Protein 1FX2 (pdb70)

Secondary structure (DSSP, 8-state):
-GGGS---TTS-EEEEEEEETTHHHHHHH-TTTHHHHHHHHHHHHHHHHHHTT-EEEEEETTEEEEEES-HHHHHHHHHHHHHHHHHS--S-SHHHHHHHHHHHHHHHH-SS---SSTTS-HHHHHHH--S--EEEEEEEE--EEEE-TTSSSEEEESHHHHHHHHHHHTPPTT-EEEEHHHHHTS-HHHHHT--EEEEEEE--TT-SS-EEEEEEP-STT----S---S-----

Foldseek 3Di:
DLVFPDDDLVQKKKKKKKDFPPPVVCCVVCVPQVVVQLVVLVVLLVVLCVVLSWAFQDADRSMTIIIGSALLSVVVSVLVSLVVQLPDDSVDCVQVVVVLVVLVVVCVVDVVGDRQANPDDCVVNSLFDDDTFMFMFIEIGRWDKDADPPPRHIDTDDDGVVVRQQRSFQGDGSWYKYFVRSQPSHDPVSNVPWDKDWPQWADTPPDDDTTTIIITQRRPPRDDDGTRNPGDTDD

CATH classification: 3.30.70.1230

Sequence (235 aa):
NNNRAPKEPTDPVTLIFTDIEESSTALWAAHPDLMPDAVAAHHRMVRSLIGRYKCYEVKTVGDSFMIASKSPFAAVQLAQEELQLCCFLHHDWGTNALDDSYREFEEQRAEGECEYTPPTAHMDPEVYSSRLWNGLRVRVGIHTGLCDIRHDEVTKGYDYYGRTPNMAARTESVANGGQVLMMTHAAYMSLSAEDRKQIDVTALGDVALRGVSDPVKMYQLNTVPSRNFAALRLDREYFD

InterPro domains:
  IPR001054 Adenylyl cyclase class-3/4/guanylyl cyclase [PF00211] (894-1105)
  IPR001054 Adenylyl cyclase class-3/4/guanylyl cyclase [PS50125] (901-1056)
  IPR001054 Adenylyl cyclase class-3/4/guanylyl cyclase [SM00044] (873-1088)
  IPR028082 Periplasmic binding protein-like I [SSF53822] (131-415)
  IPR029787 Nucleotide cyclase [G3DSA:3.30.70.1230] (888-1123)
  IPR029787 Nucleotide cyclase [SSF55073] (889-1121)
  IPR050697 Adenylyl/Guanylyl Cyclase Class-3/4 [PTHR43081] (50-1224)
  IPR057398 Receptor-type adenylate cyclase GRESAG 4.1/3, periplasmic binding protein-like domain 2 [PF25493] (483-825)
  IPR057399 Receptor-type adenylate cyclase GRESAG 4.1/3, periplasmic binding protein-like domain 1 [PF25495] (186-330)

Radius of gyration: 17.3 Å; Cα contacts (8 Å, |Δi|>4): 437; chains: 1; bounding box: 42×46×44 Å

B-factor: mean 19.94, std 15.5, range [4.2, 82.81]

Nearest PDB structures (foldseek):
  1fx2-assembly1_A-2  TM=1.004E+00  e=1.341E-49  Trypanosoma brucei
  1fx4-assembly1_A-2  TM=9.889E-01  e=6.603E-41  Trypanosoma brucei
  1ybu-assembly2_C  TM=8.536E-01  e=1.320E-11  Mycobacterium tuberculosis H37Rv
  4wp3-assembly5_E  TM=8.370E-01  e=2.253E-11  Mycobacterium avium
  4wp3-assembly2_B  TM=8.256E-01  e=3.033E-11  Mycobacterium avium

Structure (mmCIF, N/CA/C/O backbone):
data_1FX2
#
_entry.id   1FX2
#
_cell.length_a   49.600
_cell.length_b   60.070
_cell.length_c   78.880
_cell.angle_alpha   90.00
_cell.angle_beta   90.00
_cell.angle_gamma   90.00
#
_symmetry.space_group_name_H-M   'P 21 21 21'
#
loop_
_entity.id
_entity.type
_entity.pdbx_description
1 polymer 'RECEPTOR-TYPE ADENYLATE CYCLASE GRESAG 4.1'
2 non-polymer 'SULFATE ION'
3 non-polymer 2,3-DIHYDROXY-1,4-DITHIOBUTANE
4 water water
#
loop_
_atom_site.group_PDB
_atom_site.id
_atom_site.type_symbol
_atom_site.label_atom_id
_atom_site.label_alt_id
_atom_site.label_comp_id
_atom_site.label_asym_id
_atom_site.label_entity_id
_atom_site.label_seq_id
_atom_site.pdbx_PDB_ins_code
_atom_site.Cartn_x
_atom_site.Cartn_y
_atom_site.Cartn_z
_atom_site.occupancy
_atom_site.B_iso_or_equiv
_atom_site.auth_seq_id
_atom_site.auth_comp_id
_atom_site.auth_asym_id
_atom_site.auth_atom_id
_atom_site.pdbx_PDB_model_num
ATOM 1 N N . ASN A 1 1 ? 21.989 17.769 -4.326 1.00 54.09 888 ASN A N 1
ATOM 2 C CA . ASN A 1 1 ? 22.278 18.536 -5.583 1.00 58.93 888 ASN A CA 1
ATOM 3 C C . ASN A 1 1 ? 23.776 18.800 -5.788 1.00 52.64 888 ASN A C 1
ATOM 4 O O . ASN A 1 1 ? 24.263 19.964 -5.666 1.00 45.88 888 ASN A O 1
ATOM 9 N N . ASN A 1 2 ? 24.498 17.724 -6.130 1.00 39.31 889 ASN A N 1
ATOM 10 C CA . ASN A 1 2 ? 25.937 17.844 -6.414 1.00 29.83 889 ASN A CA 1
ATOM 11 C C . ASN A 1 2 ? 26.122 18.629 -7.706 1.00 22.83 889 ASN A C 1
ATOM 12 O O . ASN A 1 2 ? 27.242 19.052 -8.018 1.00 20.70 889 ASN A O 1
ATOM 17 N N . ASN A 1 3 ? 25.048 18.887 -8.433 1.00 21.86 890 ASN A N 1
ATOM 18 C CA . ASN A 1 3 ? 25.119 19.661 -9.646 1.00 18.68 890 ASN A CA 1
ATOM 19 C C . ASN A 1 3 ? 25.726 21.073 -9.426 1.00 21.51 890 ASN A C 1
ATOM 20 O O . ASN A 1 3 ? 26.435 21.567 -10.269 1.00 21.08 890 ASN A O 1
ATOM 25 N N . ARG A 1 4 ? 25.495 21.643 -8.256 1.00 20.50 891 ARG A N 1
ATOM 26 C CA . ARG A 1 4 ? 26.005 22.991 -7.961 1.00 16.78 891 ARG A CA 1
ATOM 27 C C . ARG A 1 4 ? 27.401 22.987 -7.401 1.00 13.07 891 ARG A C 1
ATOM 28 O O . ARG A 1 4 ? 28.045 24.066 -7.300 1.00 13.51 891 ARG A O 1
ATOM 36 N N . ALA A 1 5 ? 27.952 21.824 -7.083 1.00 14.20 892 ALA A N 1
ATOM 37 C CA . ALA A 1 5 ? 29.317 21.734 -6.575 1.00 12.76 892 ALA A CA 1
ATOM 38 C C . ALA A 1 5 ? 30.364 22.063 -7.614 1.00 12.24 892 ALA A C 1
ATOM 39 O O . ALA A 1 5 ? 30.297 21.553 -8.740 1.00 15.53 892 ALA A O 1
ATOM 41 N N . PRO A 1 6 ? 31.276 22.993 -7.304 1.00 10.94 893 PRO A N 1
ATOM 42 C CA . PRO A 1 6 ? 32.381 23.317 -8.250 1.00 11.57 893 PRO A CA 1
ATOM 43 C C . PRO A 1 6 ? 33.169 21.986 -8.405 1.00 12.65 893 PRO A C 1
ATOM 44 O O . PRO A 1 6 ? 33.537 21.306 -7.394 1.00 14.14 893 PRO A O 1
ATOM 48 N N . LYS A 1 7 ? 33.356 21.533 -9.671 1.00 12.32 894 LYS A N 1
ATOM 49 C CA . LYS A 1 7 ? 34.067 20.263 -9.900 1.00 13.18 894 LYS A CA 1
ATOM 50 C C . LYS A 1 7 ? 35.247 20.323 -10.830 1.00 12.72 894 LYS A C 1
ATOM 51 O O . LYS A 1 7 ? 35.994 19.367 -10.936 1.00 18.52 894 LYS A O 1
ATOM 57 N N . GLU A 1 8 ? 35.389 21.432 -11.554 1.00 11.90 895 GLU A N 1
ATOM 58 C CA . GLU A 1 8 ? 36.485 21.515 -12.559 1.00 11.27 895 GLU A CA 1
ATOM 59 C C . GLU A 1 8 ? 37.716 22.062 -11.868 1.00 11.52 895 GLU A C 1
ATOM 60 O O . GLU A 1 8 ? 37.719 23.214 -11.423 1.00 12.39 895 GLU A O 1
ATOM 66 N N . PRO A 1 9 ? 38.830 21.301 -11.780 1.00 9.48 896 PRO A N 1
ATOM 67 C CA . PRO A 1 9 ? 40.034 21.763 -11.085 1.00 11.03 896 PRO A CA 1
ATOM 68 C C . PRO A 1 9 ? 40.664 23.043 -11.581 1.00 9.85 896 PRO A C 1
ATOM 69 O O . PRO A 1 9 ? 41.345 23.730 -10.817 1.00 11.79 896 PRO A O 1
ATOM 73 N N . THR A 1 10 ? 40.470 23.320 -12.888 1.00 10.16 897 THR A N 1
ATOM 74 C CA . THR A 1 10 ? 41.111 24.519 -13.427 1.00 8.43 897 THR A CA 1
ATOM 75 C C . THR A 1 10 ? 40.292 25.766 -13.299 1.00 11.65 897 THR A C 1
ATOM 76 O O . THR A 1 10 ? 40.721 26.826 -13.756 1.00 10.33 897 THR A O 1
ATOM 80 N N . ASP A 1 11 ? 39.083 25.631 -12.696 1.00 10.69 898 ASP A N 1
ATOM 81 C CA . ASP A 1 11 ? 38.235 26.806 -12.477 1.00 9.57 898 ASP A CA 1
ATOM 82 C C . ASP A 1 11 ? 38.339 27.170 -10.985 1.00 10.49 898 ASP A C 1
ATOM 83 O O . ASP A 1 11 ? 38.208 26.326 -10.105 1.00 11.15 898 ASP A O 1
ATOM 88 N N . PRO A 1 12 ? 38.679 28.435 -10.686 1.00 10.96 899 PRO A N 1
ATOM 89 C CA . PRO A 1 12 ? 38.784 28.832 -9.261 1.00 9.91 899 PRO A CA 1
ATOM 90 C C . PRO A 1 12 ? 37.406 28.621 -8.570 1.00 9.08 899 PRO A C 1
ATOM 91 O O . PRO A 1 12 ? 36.332 28.757 -9.211 1.00 11.13 899 PRO A O 1
ATOM 95 N N . VAL A 1 13 ? 37.500 28.256 -7.304 1.00 9.37 900 VAL A N 1
ATOM 96 C CA . VAL A 1 13 ? 36.344 28.002 -6.448 1.00 9.62 900 VAL A CA 1
ATOM 97 C C . VAL A 1 13 ? 36.257 29.179 -5.479 1.00 9.32 900 VAL A C 1
ATOM 98 O O . VAL A 1 13 ? 37.235 29.627 -4.957 1.00 9.70 900 VAL A O 1
ATOM 102 N N . THR A 1 14 ? 35.035 29.647 -5.269 1.00 8.81 901 THR A N 1
ATOM 103 C CA . THR A 1 14 ? 34.818 30.699 -4.242 1.00 8.32 901 THR A CA 1
ATOM 104 C C . THR A 1 14 ? 34.288 29.991 -3.003 1.00 9.17 901 THR A C 1
ATOM 105 O O . THR A 1 14 ? 33.328 29.196 -3.123 1.00 11.21 901 THR A O 1
ATOM 109 N N . LEU A 1 15 ? 35.020 30.112 -1.876 1.00 8.85 902 LEU A N 1
ATOM 110 C CA . LEU A 1 15 ? 34.574 29.490 -0.607 1.00 9.72 902 LEU A CA 1
ATOM 111 C C . LEU A 1 15 ? 34.141 30.547 0.368 1.00 8.65 902 LEU A C 1
ATOM 112 O O . LEU A 1 15 ? 34.734 31.607 0.464 1.00 9.33 902 LEU A O 1
ATOM 117 N N . ILE A 1 16 ? 33.055 30.211 1.067 1.00 9.25 903 ILE A N 1
ATOM 118 C CA . ILE A 1 16 ? 32.489 31.107 2.113 1.00 8.49 903 ILE A CA 1
ATOM 119 C C . ILE A 1 16 ? 32.472 30.285 3.384 1.00 6.43 903 ILE A C 1
ATOM 120 O O . ILE A 1 16 ? 32.021 29.137 3.428 1.00 7.95 903 ILE A O 1
ATOM 125 N N . PHE A 1 17 ? 33.047 30.831 4.460 1.00 7.17 904 PHE A N 1
ATOM 126 C CA . PHE A 1 17 ? 32.951 30.244 5.796 1.00 6.12 904 PHE A CA 1
ATOM 127 C C . PHE A 1 17 ? 32.194 31.200 6.662 1.00 5.53 904 PHE A C 1
ATOM 128 O O . PHE A 1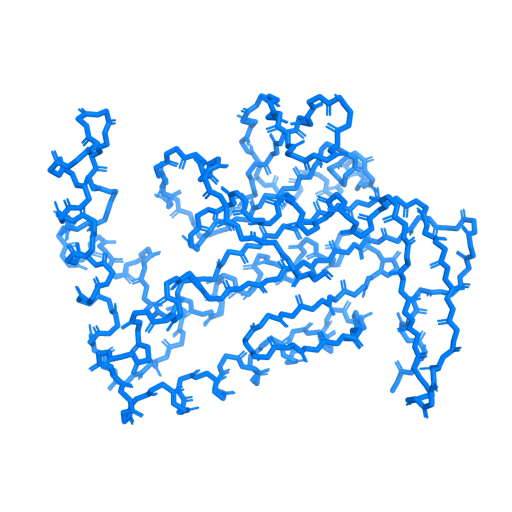 17 ? 32.301 32.418 6.535 1.00 6.45 904 PHE A O 1
ATOM 136 N N . THR A 1 18 ? 31.353 30.638 7.541 1.00 6.97 905 THR A N 1
ATOM 137 C CA . THR A 1 18 ? 30.540 31.449 8.453 1.00 7.63 905 THR A CA 1
ATOM 138 C C . THR A 1 18 ? 30.618 30.851 9.837 1.00 9.48 905 THR A C 1
ATOM 139 O O . THR A 1 18 ? 30.767 29.624 10.038 1.00 9.39 905 THR A O 1
ATOM 143 N N . ASP A 1 19 ? 30.417 31.738 10.833 1.00 7.27 906 ASP A N 1
ATOM 144 C CA . ASP A 1 19 ? 30.304 31.307 12.245 1.00 6.03 906 ASP A CA 1
ATOM 145 C C . ASP A 1 19 ? 29.497 32.271 13.002 1.00 7.20 906 ASP A C 1
ATOM 146 O O . ASP A 1 19 ? 29.496 33.523 12.709 1.00 8.51 906 ASP A O 1
ATOM 151 N N . ILE A 1 20 ? 28.770 31.781 13.996 1.00 6.87 907 ILE A N 1
ATOM 152 C CA . ILE A 1 20 ? 28.106 32.687 14.929 1.00 7.43 907 ILE A CA 1
ATOM 153 C C . ILE A 1 20 ? 29.191 33.215 15.915 1.00 8.94 907 ILE A C 1
ATOM 154 O O . ILE A 1 20 ? 29.942 32.440 16.496 1.00 10.01 907 ILE A O 1
ATOM 159 N N A GLU A 1 21 ? 29.396 34.535 16.016 0.50 6.45 908 GLU A N 1
ATOM 160 N N B GLU A 1 21 ? 29.239 34.544 16.120 0.50 7.00 908 GLU A N 1
ATOM 161 C CA A GLU A 1 21 ? 30.398 35.053 16.972 0.50 4.20 908 GLU A CA 1
ATOM 162 C CA B GLU A 1 21 ? 30.184 35.174 17.077 0.50 7.14 908 GLU A CA 1
ATOM 163 C C A GLU A 1 21 ? 29.859 34.783 18.386 0.50 5.85 908 GLU A C 1
ATOM 164 C C B GLU A 1 21 ? 29.786 34.805 18.501 0.50 7.94 908 GLU A C 1
ATOM 165 O O A GLU A 1 21 ? 28.692 35.007 18.691 0.50 7.92 908 GLU A O 1
ATOM 166 O O B GLU A 1 21 ? 28.624 34.886 18.922 0.50 7.73 908 GLU A O 1
ATOM 177 N N . SER A 1 22 ? 30.795 34.406 19.282 1.00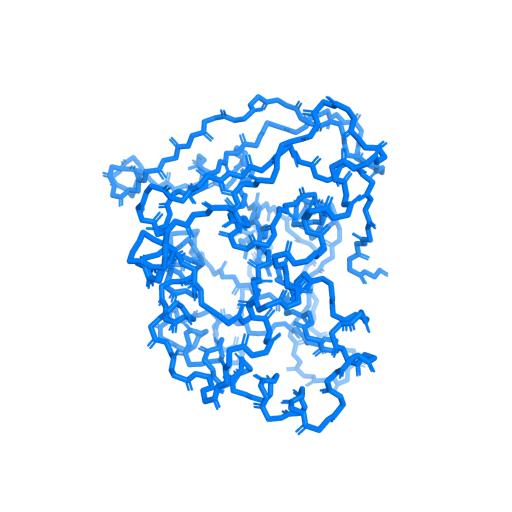 8.04 909 SER A N 1
ATOM 178 C CA . SER A 1 22 ? 30.584 34.136 20.711 1.00 10.03 909 SER A CA 1
ATOM 179 C C . SER A 1 22 ? 29.594 33.004 20.983 1.00 7.90 909 SER A C 1
ATOM 180 O O . SER A 1 22 ? 28.854 33.054 21.940 1.00 9.01 909 SER A O 1
ATOM 183 N N . SER A 1 23 ? 29.608 31.990 20.108 1.00 13.10 910 SER A N 1
ATOM 184 C CA . SER A 1 23 ? 28.679 30.876 20.239 1.00 16.41 910 SER A CA 1
ATOM 185 C C . SER A 1 23 ? 28.833 30.158 21.619 1.00 10.97 910 SER A C 1
ATOM 186 O O . SER A 1 23 ? 27.819 29.881 22.295 1.00 13.08 910 SER A O 1
ATOM 189 N N . THR A 1 24 ? 30.034 29.930 22.167 1.00 12.91 911 THR A N 1
ATOM 190 C CA . THR A 1 24 ? 30.195 29.330 23.473 1.00 13.76 911 THR A CA 1
ATOM 191 C C . THR A 1 24 ? 29.478 30.112 24.506 1.00 12.21 911 THR A C 1
ATOM 192 O O . THR A 1 24 ? 28.722 29.631 25.348 1.00 14.36 911 THR A O 1
ATOM 196 N N . ALA A 1 25 ? 29.737 31.430 24.555 1.00 11.47 912 ALA A N 1
ATOM 197 C CA . ALA A 1 25 ? 29.134 32.199 25.579 1.00 10.06 912 ALA A CA 1
ATOM 198 C C . ALA A 1 25 ? 27.657 32.348 25.489 1.00 8.22 912 ALA A C 1
ATOM 199 O O . ALA A 1 25 ? 26.920 32.398 26.477 1.00 12.34 912 ALA A O 1
ATOM 201 N N . LEU A 1 26 ? 27.164 32.407 24.260 1.00 10.07 913 LEU A N 1
ATOM 202 C CA . LEU A 1 26 ? 25.728 32.459 24.077 1.00 8.62 913 LEU A CA 1
ATOM 203 C C . LEU A 1 26 ? 24.997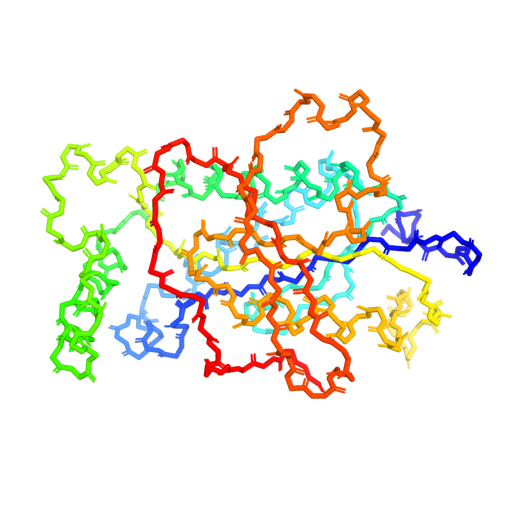 31.148 24.497 1.00 8.46 913 LEU A C 1
ATOM 204 O O . LEU A 1 26 ? 23.883 31.193 25.062 1.00 10.04 913 LEU A O 1
ATOM 209 N N . TRP A 1 27 ? 25.583 30.002 24.153 1.00 9.31 914 TRP A N 1
ATOM 210 C CA . TRP A 1 27 ? 24.966 28.713 24.595 1.00 9.23 914 TRP A CA 1
ATOM 211 C C . TRP A 1 27 ? 25.051 28.664 26.114 1.00 9.92 914 TRP A C 1
ATOM 212 O O . TRP A 1 27 ? 24.108 28.125 26.702 1.00 11.60 914 TRP A O 1
ATOM 223 N N . ALA A 1 28 ? 26.097 29.206 26.737 1.00 10.07 915 ALA A N 1
ATOM 224 C CA . ALA A 1 28 ? 26.144 29.117 28.226 1.00 12.39 915 ALA A CA 1
ATOM 225 C C . ALA A 1 28 ? 25.103 29.973 28.847 1.00 10.39 915 ALA A C 1
ATOM 226 O O . ALA A 1 28 ? 24.443 29.580 29.871 1.00 12.82 915 ALA A O 1
ATOM 228 N N . ALA A 1 29 ? 24.864 31.169 28.321 1.00 12.38 916 ALA A N 1
ATOM 229 C CA . ALA A 1 29 ? 23.876 32.083 28.864 1.00 12.03 916 ALA A CA 1
ATOM 230 C C . ALA A 1 29 ? 22.445 31.810 28.487 1.00 14.15 916 ALA A C 1
ATOM 231 O O . ALA A 1 29 ? 21.536 32.037 29.295 1.00 15.64 916 ALA A O 1
ATOM 233 N N . HIS A 1 30 ? 22.221 31.219 27.312 1.00 10.74 917 HIS A N 1
ATOM 234 C CA . HIS A 1 30 ? 20.876 31.045 26.776 1.00 11.11 917 HIS A CA 1
ATOM 235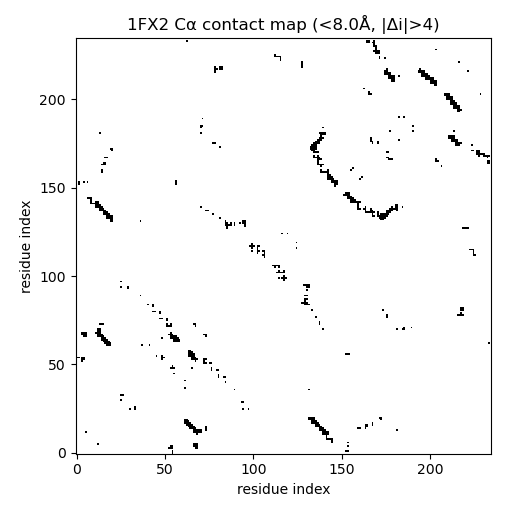 C C . HIS A 1 30 ? 20.668 29.642 26.235 1.00 11.86 917 HIS A C 1
ATOM 236 O O . HIS A 1 30 ? 20.274 29.414 25.096 1.00 12.31 917 HIS A O 1
ATOM 243 N N . PRO A 1 31 ? 20.815 28.646 27.107 1.00 11.57 918 PRO A N 1
ATOM 244 C CA . PRO A 1 31 ? 20.641 27.255 26.618 1.00 10.57 918 PRO A CA 1
ATOM 245 C C . PRO A 1 31 ? 19.215 26.895 26.178 1.00 12.44 918 PRO A C 1
ATOM 246 O O . PRO A 1 31 ? 19.039 25.982 25.360 1.00 12.81 918 PRO A O 1
ATOM 250 N N . ASP A 1 32 ? 18.220 27.630 26.619 1.00 12.29 919 ASP A N 1
ATOM 251 C CA . ASP A 1 32 ? 16.854 27.399 26.225 1.00 15.01 919 ASP A CA 1
ATOM 252 C C . ASP A 1 32 ? 16.438 28.221 24.973 1.00 16.01 919 ASP A C 1
ATOM 253 O O . ASP A 1 32 ? 15.412 27.990 24.379 1.00 22.79 919 ASP A O 1
ATOM 258 N N . LEU A 1 33 ? 17.320 29.067 24.491 1.00 13.72 920 LEU A N 1
ATOM 259 C CA . LEU A 1 33 ? 17.001 29.873 23.277 1.00 14.65 920 LEU A CA 1
ATOM 260 C C . LEU A 1 33 ? 17.886 29.424 22.120 1.00 10.96 920 LEU A C 1
ATOM 261 O O . LEU A 1 33 ? 17.454 29.481 20.990 1.00 12.47 920 LEU A O 1
ATOM 266 N N . MET A 1 34 ? 19.112 28.968 22.391 1.00 10.70 921 MET A N 1
ATOM 267 C CA . MET A 1 34 ? 20.022 28.694 21.276 1.00 10.56 921 MET A CA 1
ATOM 268 C C . MET A 1 34 ? 19.576 27.562 20.317 1.00 10.63 921 MET A C 1
ATOM 269 O O . MET A 1 34 ? 19.783 27.651 19.114 1.00 9.81 921 MET A O 1
ATOM 274 N N . PRO A 1 35 ? 19.022 26.456 20.825 1.00 9.34 922 PRO A N 1
ATOM 275 C CA . PRO A 1 35 ? 18.613 25.468 19.832 1.00 9.06 922 PRO A CA 1
ATOM 276 C C . PRO A 1 35 ? 17.701 26.005 18.754 1.00 10.94 922 PRO A C 1
ATOM 277 O O . PRO A 1 35 ? 17.913 25.782 17.573 1.00 9.85 922 PRO A O 1
ATOM 281 N N . ASP A 1 36 ? 16.681 26.776 19.157 1.00 10.28 923 ASP A N 1
ATOM 282 C CA . ASP A 1 36 ? 15.766 27.299 18.162 1.00 10.01 923 ASP A CA 1
ATOM 283 C C . ASP A 1 36 ? 16.437 28.436 17.330 1.00 10.37 923 ASP A C 1
ATOM 284 O O . ASP A 1 36 ? 16.183 28.483 16.132 1.00 9.70 923 ASP A O 1
ATOM 289 N N . ALA A 1 37 ? 17.315 29.220 17.977 1.00 8.95 924 ALA A N 1
ATOM 290 C CA . ALA A 1 37 ? 17.919 30.313 17.196 1.00 7.43 924 ALA A CA 1
ATOM 291 C C . ALA A 1 37 ? 18.848 29.751 16.175 1.00 8.85 924 ALA A C 1
ATOM 292 O O . ALA A 1 37 ? 18.859 30.206 15.044 1.00 8.83 924 ALA A O 1
ATOM 294 N N . VAL A 1 38 ? 19.639 28.726 16.561 1.00 8.07 925 VAL A N 1
ATOM 295 C CA . VAL A 1 38 ? 20.591 28.200 15.611 1.00 8.83 925 VAL A CA 1
ATOM 296 C C . VAL A 1 38 ? 19.845 27.433 14.520 1.00 8.16 925 VAL A C 1
ATOM 297 O O . VAL A 1 38 ? 20.234 27.480 13.398 1.00 10.39 925 VAL A O 1
ATOM 301 N N . ALA A 1 39 ? 18.778 26.691 14.873 1.00 9.24 926 ALA A N 1
ATOM 302 C CA . ALA A 1 39 ? 18.006 26.037 13.831 1.00 9.49 926 ALA A CA 1
ATOM 303 C C . ALA A 1 39 ? 17.451 27.056 12.830 1.00 9.58 926 ALA A C 1
ATOM 304 O O . ALA A 1 39 ? 17.518 26.790 11.624 1.00 11.39 926 ALA A O 1
ATOM 306 N N . ALA A 1 40 ? 17.043 28.249 13.304 1.00 9.76 927 ALA A N 1
ATOM 307 C CA . ALA A 1 40 ? 16.531 29.247 12.351 1.00 7.34 927 ALA A CA 1
ATOM 308 C C . ALA A 1 40 ? 17.684 29.747 11.458 1.00 9.39 927 ALA A C 1
ATOM 309 O O . ALA A 1 40 ? 17.488 30.011 10.270 1.00 10.50 927 ALA A O 1
ATOM 311 N N . HIS A 1 41 ? 18.841 29.940 12.110 1.00 9.24 928 HIS A N 1
ATOM 312 C CA . HIS A 1 41 ? 20.067 30.335 11.363 1.00 7.27 928 HIS A CA 1
ATOM 313 C C . HIS A 1 41 ? 20.305 29.362 10.232 1.00 8.76 928 HIS A C 1
ATOM 314 O O . HIS A 1 41 ? 20.572 29.772 9.108 1.00 10.33 928 HIS A O 1
ATOM 321 N N . HIS A 1 42 ? 20.294 28.066 10.535 1.00 8.29 929 HIS A N 1
ATOM 322 C CA . HIS A 1 42 ? 20.544 27.091 9.453 1.00 7.71 929 HIS A CA 1
ATOM 323 C C . HIS A 1 42 ? 19.485 27.138 8.357 1.00 7.98 929 HIS A C 1
ATOM 324 O O . HIS A 1 42 ? 19.780 26.986 7.183 1.00 10.72 929 HIS A O 1
ATOM 331 N N . ARG A 1 43 ? 18.213 27.299 8.747 1.00 9.73 930 ARG A N 1
ATOM 332 C CA . ARG A 1 43 ? 17.203 27.367 7.711 1.00 9.57 930 ARG A CA 1
ATOM 333 C C . ARG A 1 43 ? 17.416 28.569 6.789 1.00 8.54 930 ARG A C 1
ATOM 334 O O . ARG A 1 43 ? 17.287 28.476 5.573 1.00 10.36 930 ARG A O 1
ATOM 342 N N . MET A 1 44 ? 17.763 29.747 7.375 1.00 9.81 931 MET A N 1
ATOM 343 C CA . MET A 1 44 ? 17.999 30.942 6.541 1.00 9.39 931 MET A CA 1
ATOM 344 C C . MET A 1 44 ? 19.243 30.755 5.659 1.00 9.09 931 MET A C 1
ATOM 345 O O . MET A 1 44 ? 19.189 31.092 4.476 1.00 10.91 931 MET A O 1
ATOM 350 N N . VAL A 1 45 ? 20.335 30.248 6.240 1.00 9.47 932 VAL A N 1
ATOM 351 C CA . VAL A 1 45 ? 21.558 30.058 5.404 1.00 8.90 932 VAL A CA 1
ATOM 352 C C . VAL A 1 45 ? 21.238 29.071 4.262 1.00 9.71 932 VAL A C 1
ATOM 353 O O . VAL A 1 45 ? 21.610 29.326 3.133 1.00 11.70 932 VAL A O 1
ATOM 357 N N . ARG A 1 46 ? 20.538 27.967 4.567 1.00 10.68 933 ARG A N 1
ATOM 358 C CA . ARG A 1 46 ? 20.275 26.977 3.538 1.00 11.21 933 ARG A CA 1
ATOM 359 C C . ARG A 1 46 ? 19.340 27.490 2.510 1.00 11.72 933 ARG A C 1
ATOM 360 O O . ARG A 1 46 ? 19.538 27.153 1.301 1.00 13.43 933 ARG A O 1
ATOM 368 N N . SER A 1 47 ? 18.386 28.348 2.872 1.00 11.36 934 SER A N 1
ATOM 369 C CA . SER A 1 47 ? 17.522 28.955 1.881 1.00 10.59 934 SER A CA 1
ATOM 370 C C . SER A 1 47 ? 18.348 29.780 0.896 1.00 14.46 934 SER A C 1
ATOM 371 O O . SER A 1 47 ? 18.074 29.788 -0.350 1.00 16.32 934 SER A O 1
ATOM 374 N N . LEU A 1 48 ? 19.325 30.529 1.426 1.00 13.00 935 LEU A N 1
ATOM 375 C CA . LEU A 1 48 ? 20.190 31.320 0.571 1.00 12.66 935 LEU A CA 1
ATOM 376 C C . LEU A 1 48 ? 21.109 30.467 -0.297 1.00 10.90 935 LEU A C 1
ATOM 377 O O . LEU A 1 48 ? 21.420 30.897 -1.453 1.00 11.45 935 LEU A O 1
ATOM 382 N N . ILE A 1 49 ? 21.648 29.374 0.256 1.00 11.00 936 ILE A N 1
ATOM 383 C CA . ILE A 1 49 ? 22.516 28.487 -0.533 1.00 11.45 936 ILE A CA 1
ATOM 384 C C . ILE A 1 49 ? 21.720 28.027 -1.770 1.00 13.80 936 ILE A C 1
ATOM 385 O O . ILE A 1 49 ? 22.205 28.116 -2.884 1.00 13.92 936 ILE A O 1
ATOM 390 N N . GLY A 1 50 ? 20.458 27.716 -1.578 1.00 14.32 937 GLY A N 1
ATOM 391 C CA . GLY A 1 50 ? 19.665 27.303 -2.753 1.00 15.18 937 GLY A CA 1
ATOM 392 C C . GLY A 1 50 ? 19.333 28.451 -3.681 1.00 16.65 937 GLY A C 1
ATOM 393 O O . GLY A 1 50 ? 19.498 28.317 -4.908 1.00 16.80 937 GLY A O 1
ATOM 394 N N . ARG A 1 51 ? 18.985 29.624 -3.161 1.00 13.09 938 ARG A N 1
ATOM 395 C CA . ARG A 1 51 ? 18.630 30.774 -3.943 1.00 12.21 938 ARG A CA 1
ATOM 396 C C . ARG A 1 51 ? 19.778 31.188 -4.894 1.00 15.88 938 ARG A C 1
ATOM 397 O O . ARG A 1 51 ? 19.578 31.698 -6.014 1.00 16.30 938 ARG A O 1
ATOM 405 N N . TYR A 1 52 ? 20.986 31.166 -4.338 1.00 12.17 939 TYR A N 1
ATOM 406 C CA . TYR A 1 52 ? 22.180 31.577 -5.084 1.00 12.66 939 TYR A CA 1
ATOM 407 C C . TYR A 1 52 ? 22.915 30.427 -5.764 1.00 14.39 939 TYR A C 1
ATOM 408 O O . TYR A 1 52 ? 24.058 30.624 -6.258 1.00 13.80 939 TYR A O 1
ATOM 417 N N . LYS A 1 53 ? 22.298 29.222 -5.792 1.00 14.97 940 LYS A N 1
ATOM 418 C CA . LYS A 1 53 ? 22.863 28.059 -6.532 1.00 13.29 940 LYS A CA 1
ATOM 419 C C . LYS A 1 53 ? 24.250 27.685 -6.106 1.00 14.78 940 LYS A C 1
ATOM 420 O O . LYS A 1 53 ? 25.110 27.323 -6.916 1.00 18.09 940 LYS A O 1
ATOM 426 N N . CYS A 1 54 ? 24.509 27.896 -4.804 1.00 12.34 941 CYS A N 1
ATOM 427 C CA . CYS A 1 54 ? 25.786 27.491 -4.205 1.00 9.81 941 CYS A CA 1
ATOM 428 C C . CYS A 1 54 ? 25.705 26.057 -3.680 1.00 11.38 941 CYS A C 1
ATOM 429 O O . CYS A 1 54 ? 24.612 25.392 -3.817 1.00 13.01 941 CYS A O 1
ATOM 432 N N . TYR A 1 55 ? 26.744 25.578 -3.011 1.00 11.00 942 TYR A N 1
ATOM 433 C CA . TYR A 1 55 ? 26.785 24.199 -2.580 1.00 11.09 942 TYR A CA 1
ATOM 434 C C . TYR A 1 55 ? 27.253 24.134 -1.145 1.00 14.85 942 TYR A C 1
ATOM 435 O O . TYR A 1 55 ? 28.317 24.642 -0.789 1.00 11.60 942 TYR A O 1
ATOM 444 N N . GLU A 1 56 ? 26.460 23.478 -0.306 1.00 10.78 943 GLU A N 1
ATOM 445 C CA . GLU A 1 56 ? 26.876 23.309 1.070 1.00 11.12 943 GLU A CA 1
ATOM 446 C C . GLU A 1 56 ? 27.914 22.217 1.114 1.00 11.50 943 GLU A C 1
ATOM 447 O O . GLU A 1 56 ? 27.559 21.019 0.865 1.00 14.90 943 GLU A O 1
ATOM 453 N N . VAL A 1 57 ? 29.152 22.513 1.543 1.00 9.99 944 VAL A N 1
ATOM 454 C CA . VAL A 1 57 ? 30.188 21.485 1.611 1.00 10.98 944 VAL A CA 1
ATOM 455 C C . VAL A 1 57 ? 29.976 20.724 2.905 1.00 13.25 944 VAL A C 1
ATOM 456 O O . VAL A 1 57 ? 29.959 19.461 2.906 1.00 14.19 944 VAL A O 1
ATOM 460 N N . LYS A 1 58 ? 29.962 21.460 4.043 1.00 11.65 945 LYS A N 1
ATOM 461 C CA . LYS A 1 58 ? 29.707 20.828 5.323 1.00 16.65 945 LYS A CA 1
ATOM 462 C C . LYS A 1 58 ? 29.362 21.848 6.386 1.00 18.25 945 LYS A C 1
ATOM 463 O O . LYS A 1 58 ? 29.563 23.039 6.198 1.00 17.86 945 LYS A O 1
ATOM 469 N N . THR A 1 59 ? 28.761 21.367 7.457 1.00 14.08 946 THR A N 1
ATOM 470 C CA . THR A 1 59 ? 28.490 22.229 8.565 1.00 10.57 946 THR A CA 1
ATOM 471 C C . THR A 1 59 ? 28.996 21.508 9.752 1.00 12.86 946 THR A C 1
ATOM 472 O O . THR A 1 59 ? 28.748 20.306 9.883 1.00 18.07 946 THR A O 1
ATOM 476 N N . VAL A 1 60 ? 29.626 22.232 10.687 1.00 13.40 947 VAL A N 1
ATOM 477 C CA . VAL A 1 60 ? 30.128 21.673 11.956 1.00 14.64 947 VAL A CA 1
ATOM 478 C C . VAL A 1 60 ? 29.577 22.637 13.007 1.00 11.20 947 VAL A C 1
ATOM 479 O O . VAL A 1 60 ? 30.043 23.790 13.038 1.00 12.10 947 VAL A O 1
ATOM 483 N N . GLY A 1 61 ? 28.637 22.228 13.893 1.00 11.94 948 GLY A N 1
ATOM 484 C CA . GLY A 1 61 ? 28.093 23.199 14.850 1.00 12.14 948 GLY A CA 1
ATOM 485 C C . GLY A 1 61 ? 27.364 24.254 14.075 1.00 11.97 948 GLY A C 1
ATOM 486 O O . GLY A 1 61 ? 26.460 23.959 13.280 1.00 12.62 948 GLY A O 1
ATOM 487 N N . ASP A 1 62 ? 27.678 25.515 14.363 1.00 8.76 949 ASP A N 1
ATOM 488 C CA . ASP A 1 62 ? 27.034 26.528 13.568 1.00 11.55 949 ASP A CA 1
ATOM 489 C C . ASP A 1 62 ? 27.973 27.012 12.458 1.00 8.10 949 ASP A C 1
ATOM 490 O O . ASP A 1 62 ? 27.606 27.978 11.773 1.00 14.62 949 ASP A O 1
ATOM 495 N N . SER A 1 63 ? 29.086 26.378 12.241 1.00 9.65 950 SER A N 1
ATOM 496 C CA . SER A 1 63 ? 30.013 26.828 11.201 1.00 9.48 950 SER A CA 1
ATOM 497 C C . SER A 1 63 ? 29.614 26.238 9.854 1.00 13.26 950 SER A C 1
ATOM 498 O O . SER A 1 63 ? 29.627 24.995 9.694 1.00 14.99 950 SER A O 1
ATOM 501 N N . PHE A 1 64 ? 29.387 27.079 8.856 1.00 10.40 951 PHE A N 1
ATOM 502 C CA . PHE A 1 64 ? 29.106 26.606 7.470 1.00 10.18 951 PHE A CA 1
ATOM 503 C C . PHE A 1 64 ? 30.370 26.751 6.614 1.00 10.01 951 PHE A C 1
ATOM 504 O O . PHE A 1 64 ? 31.160 27.712 6.778 1.00 8.42 951 PHE A O 1
ATOM 512 N N . MET A 1 65 ? 30.529 25.777 5.704 1.00 9.03 952 MET A N 1
ATOM 513 C CA . MET A 1 65 ? 31.552 25.875 4.605 1.00 8.95 952 MET A CA 1
ATOM 514 C C . MET A 1 65 ? 30.706 25.730 3.356 1.00 7.29 952 MET A C 1
ATOM 515 O O . MET A 1 65 ? 30.060 24.693 3.122 1.00 9.19 952 MET A O 1
ATOM 520 N N . ILE A 1 66 ? 30.752 26.753 2.511 1.00 7.68 953 ILE A N 1
ATOM 521 C CA . ILE A 1 66 ? 29.890 26.814 1.283 1.00 8.24 953 ILE A CA 1
ATOM 522 C C . ILE A 1 66 ? 30.795 27.082 0.056 1.00 9.52 953 ILE A C 1
ATOM 523 O O . ILE A 1 66 ? 31.741 27.874 0.163 1.00 9.07 953 ILE A O 1
ATOM 528 N N . ALA A 1 67 ? 30.540 26.354 -1.053 1.00 7.80 954 ALA A N 1
ATOM 529 C CA . ALA A 1 67 ? 31.345 26.580 -2.274 1.00 8.62 954 ALA A CA 1
ATOM 530 C C . ALA A 1 67 ? 30.456 27.150 -3.366 1.00 9.55 954 ALA A C 1
ATOM 531 O O . ALA A 1 67 ? 29.265 26.902 -3.417 1.00 11.59 954 ALA A O 1
ATOM 533 N N . SER A 1 68 ? 31.040 27.936 -4.247 1.00 7.37 955 SER A N 1
ATOM 534 C CA . SER A 1 68 ? 30.236 28.523 -5.345 1.00 8.43 955 SER A CA 1
ATOM 535 C C . SER A 1 68 ? 31.083 28.534 -6.644 1.00 11.07 955 SER A C 1
ATOM 536 O O . SER A 1 68 ? 32.269 28.823 -6.598 1.00 9.94 955 SER A O 1
ATOM 539 N N . LYS A 1 69 ? 30.440 28.159 -7.749 1.00 10.94 956 LYS A N 1
ATOM 540 C CA . LYS A 1 69 ? 31.103 28.281 -9.088 1.00 11.64 956 LYS A CA 1
ATOM 541 C C . LYS A 1 69 ? 31.193 29.727 -9.522 1.00 15.01 956 LYS A C 1
ATOM 542 O O . LYS A 1 69 ? 31.976 30.064 -10.375 1.00 16.48 956 LYS A O 1
ATOM 548 N N . SER A 1 70 ? 30.476 30.634 -8.849 1.00 12.33 957 SER A N 1
ATOM 549 C CA . SER A 1 70 ? 30.416 32.048 -9.209 1.00 12.02 957 SER A CA 1
ATOM 550 C C . SER A 1 70 ? 30.878 32.924 -8.047 1.00 14.87 957 SER A C 1
ATOM 551 O O . SER A 1 70 ? 30.280 32.881 -6.984 1.00 13.08 957 SER A O 1
ATOM 554 N N . PRO A 1 71 ? 31.831 33.782 -8.234 1.00 10.44 958 PRO A N 1
ATOM 555 C CA . PRO A 1 71 ? 32.260 34.648 -7.142 1.00 11.60 958 PRO A CA 1
ATOM 556 C C . PRO A 1 71 ? 31.136 35.621 -6.777 1.00 11.32 958 PRO A C 1
ATOM 557 O O . PRO A 1 71 ? 30.893 35.880 -5.587 1.00 9.95 958 PRO A O 1
ATOM 561 N N . PHE A 1 72 ? 30.390 36.166 -7.752 1.00 10.86 959 PHE A N 1
ATOM 562 C CA . PHE A 1 72 ? 29.344 37.169 -7.422 1.00 10.75 959 PHE A CA 1
ATOM 563 C C . PHE A 1 72 ? 28.194 36.481 -6.658 1.00 10.20 959 PHE A C 1
ATOM 564 O O . PHE A 1 72 ? 27.646 37.107 -5.732 1.00 10.50 959 PHE A O 1
ATOM 572 N N . ALA A 1 73 ? 27.883 35.231 -6.967 1.00 10.06 960 ALA A N 1
ATOM 573 C CA . ALA A 1 73 ? 26.806 34.597 -6.234 1.00 10.95 960 ALA A CA 1
ATOM 574 C C . ALA A 1 73 ? 27.203 34.452 -4.789 1.00 9.10 960 ALA A C 1
ATOM 575 O O . ALA A 1 73 ? 26.344 34.567 -3.907 1.00 9.81 960 ALA A O 1
ATOM 577 N N . ALA A 1 74 ? 28.459 34.151 -4.510 1.00 8.10 961 ALA A N 1
ATOM 578 C CA . ALA A 1 74 ? 28.895 33.980 -3.136 1.00 9.66 961 ALA A CA 1
ATOM 579 C C . ALA A 1 74 ? 28.798 35.330 -2.402 1.00 9.34 961 ALA A C 1
ATOM 580 O O . ALA A 1 74 ? 28.421 35.392 -1.211 1.00 8.72 961 ALA A O 1
ATOM 582 N N . VAL A 1 75 ? 29.195 36.429 -3.037 1.00 8.18 962 VAL A N 1
ATOM 583 C CA . VAL A 1 75 ? 29.116 37.718 -2.449 1.00 8.41 962 VAL A CA 1
ATOM 584 C C . VAL A 1 75 ? 27.651 38.077 -2.229 1.00 9.15 962 VAL A C 1
ATOM 585 O O . VAL A 1 75 ? 27.294 38.628 -1.129 1.00 9.70 962 VAL A O 1
ATOM 589 N N . GLN A 1 76 ? 26.767 37.796 -3.185 1.00 10.05 963 GLN A N 1
ATOM 590 C CA . GLN A 1 76 ? 25.347 38.069 -2.947 1.00 9.82 963 GLN A CA 1
ATOM 591 C C . GLN A 1 76 ? 24.787 37.271 -1.821 1.00 8.80 963 GLN A C 1
ATOM 592 O O . GLN A 1 76 ? 23.959 37.800 -1.004 1.00 10.20 963 GLN A O 1
ATOM 598 N N . LEU A 1 77 ? 25.197 36.017 -1.685 1.00 8.02 964 LEU A N 1
ATOM 599 C CA . LEU A 1 77 ? 24.697 35.169 -0.559 1.00 7.56 964 LEU A CA 1
ATOM 600 C C . LEU A 1 77 ? 25.138 35.853 0.766 1.00 8.29 964 LEU A C 1
ATOM 601 O O . LEU A 1 77 ? 24.354 35.903 1.718 1.00 9.42 964 LEU A O 1
ATOM 606 N N . ALA A 1 78 ? 26.395 36.254 0.883 1.00 8.18 965 ALA A N 1
ATOM 607 C CA . ALA A 1 78 ? 26.889 36.824 2.157 1.00 8.94 965 ALA A CA 1
ATOM 608 C C . ALA A 1 78 ? 26.185 38.109 2.481 1.00 8.31 965 ALA A C 1
ATOM 609 O O . ALA A 1 78 ? 25.836 38.326 3.649 1.00 8.74 965 ALA A O 1
ATOM 611 N N . GLN A 1 79 ? 25.932 38.945 1.487 1.00 8.79 966 GLN A N 1
ATOM 612 C CA . GLN A 1 79 ? 25.194 40.159 1.729 1.00 7.68 966 GLN A CA 1
ATOM 613 C C . GLN A 1 79 ? 23.771 39.822 2.207 1.00 7.36 966 GLN A C 1
ATOM 614 O O . GLN A 1 79 ? 23.273 40.430 3.197 1.00 8.42 966 GLN A O 1
ATOM 620 N N A GLU A 1 80 ? 23.092 38.869 1.551 0.50 6.67 967 GLU A N 1
ATOM 621 N N B GLU A 1 80 ? 23.107 38.941 1.478 0.50 7.02 967 GLU A N 1
ATOM 622 C CA A GLU A 1 80 ? 21.707 38.510 1.963 0.50 7.24 967 GLU A CA 1
ATOM 623 C CA B GLU A 1 80 ? 21.760 38.629 1.880 0.50 8.58 967 GLU A CA 1
ATOM 624 C C A GLU A 1 80 ? 21.618 37.777 3.278 0.50 7.88 967 GLU A C 1
ATOM 625 C C B GLU A 1 80 ? 21.688 37.970 3.239 0.50 7.32 967 GLU A C 1
ATOM 626 O O A GLU A 1 80 ? 20.603 37.757 4.006 0.50 6.91 967 GLU A O 1
ATOM 627 O O B GLU A 1 80 ? 20.744 38.302 3.981 0.50 7.76 967 GLU A O 1
ATOM 638 N N . LEU A 1 81 ? 22.716 37.187 3.646 1.00 7.82 968 LEU A N 1
ATOM 639 C CA . LEU A 1 81 ? 22.753 36.481 4.931 1.00 7.95 968 LEU A CA 1
ATOM 640 C C . LEU A 1 81 ? 22.723 37.632 5.984 1.00 7.46 968 LEU A C 1
ATOM 641 O O . LEU A 1 81 ? 21.872 37.595 6.908 1.00 6.92 968 LEU A O 1
ATOM 646 N N . GLN A 1 82 ? 23.547 38.654 5.885 1.00 6.85 969 GLN A N 1
ATOM 647 C CA . GLN A 1 82 ? 23.528 39.698 6.891 1.00 7.65 969 GLN A CA 1
ATOM 648 C C . GLN A 1 82 ? 22.183 40.397 6.953 1.00 6.66 969 GLN A C 1
ATOM 649 O O . GLN A 1 82 ? 21.667 40.658 8.055 1.00 8.41 969 GLN A O 1
ATOM 655 N N . LEU A 1 83 ? 21.600 40.701 5.767 1.00 8.40 970 LEU A N 1
ATOM 656 C CA . LEU A 1 83 ? 20.311 41.378 5.714 1.00 10.68 970 LEU A CA 1
ATOM 657 C C . LEU A 1 83 ? 19.152 40.501 6.232 1.00 7.20 970 LEU A C 1
ATOM 658 O O . LEU A 1 83 ? 18.388 40.984 7.079 1.00 10.19 970 LEU A O 1
ATOM 663 N N A CYS A 1 84 ? 19.003 39.249 5.835 0.50 9.16 971 CYS A N 1
ATOM 664 N N B CYS A 1 84 ? 19.105 39.257 5.771 0.50 5.26 971 CYS A N 1
ATOM 665 C CA A CYS A 1 84 ? 17.865 38.535 6.388 0.50 7.98 971 CYS A CA 1
ATOM 666 C CA B CYS A 1 84 ? 18.086 38.340 6.198 0.50 7.47 971 CYS A CA 1
ATOM 667 C C A CYS A 1 84 ? 18.026 38.200 7.860 0.50 11.50 971 CYS A C 1
ATOM 668 C C B CYS A 1 84 ? 18.084 38.217 7.699 0.50 5.38 971 CYS A C 1
ATOM 669 O O A CYS A 1 84 ? 17.022 37.981 8.605 0.50 5.99 971 CYS A O 1
ATOM 670 O O B CYS A 1 84 ? 17.003 38.355 8.301 0.50 5.63 971 CYS A O 1
ATOM 675 N N . PHE A 1 85 ? 19.256 38.034 8.319 1.00 8.58 972 PHE A N 1
ATOM 676 C CA . PHE A 1 85 ? 19.367 37.855 9.764 1.00 9.16 972 PHE A CA 1
ATOM 677 C C . PHE A 1 85 ? 18.946 39.122 10.490 1.00 6.43 972 PHE A C 1
ATOM 678 O O . PHE A 1 85 ? 18.273 39.059 11.564 1.00 8.51 972 PHE A O 1
ATOM 686 N N . LEU A 1 86 ? 19.257 40.307 9.963 1.00 6.93 973 LEU A N 1
ATOM 687 C CA . LEU A 1 86 ? 18.860 41.560 10.599 1.00 7.44 973 LEU A CA 1
ATOM 688 C C . LEU A 1 86 ? 17.325 41.668 10.593 1.00 8.59 973 LEU A C 1
ATOM 689 O O . LEU A 1 86 ? 16.683 42.117 11.564 1.00 8.38 973 LEU A O 1
ATOM 694 N N . HIS A 1 87 ? 16.721 41.186 9.504 1.00 8.73 974 HIS A N 1
ATOM 695 C CA . HIS A 1 87 ? 15.255 41.310 9.365 1.00 10.25 974 HIS A CA 1
ATOM 696 C C . HIS A 1 87 ? 14.462 40.278 10.121 1.00 10.93 974 HIS A C 1
ATOM 697 O O . HIS A 1 87 ? 13.315 40.532 10.508 1.00 14.63 974 HIS A O 1
ATOM 704 N N . HIS A 1 88 ? 15.098 39.167 10.446 1.00 9.08 975 HIS A N 1
ATOM 705 C CA . HIS A 1 88 ? 14.428 38.078 11.154 1.00 9.12 975 HIS A CA 1
ATOM 706 C C . HIS A 1 88 ? 13.944 38.453 12.560 1.00 9.20 975 HIS A C 1
ATOM 707 O O . HIS A 1 88 ? 14.614 39.116 13.265 1.00 10.74 975 HIS A O 1
ATOM 714 N N . ASP A 1 89 ? 12.765 37.944 12.931 1.00 10.89 976 ASP A N 1
ATOM 715 C CA . ASP A 1 89 ? 12.246 38.145 14.290 1.00 13.55 976 ASP A CA 1
ATOM 716 C C . ASP A 1 89 ? 12.743 36.959 15.125 1.00 12.67 976 ASP A C 1
ATOM 717 O O . ASP A 1 89 ? 12.304 35.807 15.012 1.00 12.08 976 ASP A O 1
ATOM 722 N N . TRP A 1 90 ? 13.699 37.251 15.962 1.00 8.25 977 TRP A N 1
ATOM 723 C CA . TRP A 1 90 ? 14.319 36.244 16.833 1.00 8.30 977 TRP A CA 1
ATOM 724 C C . TRP A 1 90 ? 13.492 35.939 18.069 1.00 13.25 977 TRP A C 1
ATOM 725 O O . TRP A 1 90 ? 13.844 35.011 18.817 1.00 12.38 977 TRP A O 1
ATOM 736 N N . GLY A 1 91 ? 12.469 36.763 18.299 1.00 14.23 978 GLY A N 1
ATOM 737 C CA . GLY A 1 91 ? 11.552 36.486 19.425 1.00 12.56 978 GLY A CA 1
ATOM 738 C C . GLY A 1 91 ? 12.158 36.716 20.789 1.00 16.03 978 GLY A C 1
ATOM 739 O O . GLY A 1 91 ? 11.528 36.343 21.779 1.00 19.62 978 GLY A O 1
ATOM 740 N N . THR A 1 92 ? 13.276 37.440 20.854 1.00 13.02 979 THR A N 1
ATOM 741 C CA . THR A 1 92 ? 13.948 37.735 22.095 1.00 12.13 979 THR A CA 1
ATOM 742 C C . THR A 1 92 ? 14.916 38.892 21.896 1.00 14.02 979 THR A C 1
ATOM 743 O O . THR A 1 92 ? 15.470 39.024 20.796 1.00 13.25 979 THR A O 1
ATOM 747 N N . ASN A 1 93 ? 15.192 39.661 22.964 1.00 13.16 980 ASN A N 1
ATOM 748 C CA . ASN A 1 93 ? 16.258 40.696 22.907 1.00 13.29 980 ASN A CA 1
ATOM 749 C C . ASN A 1 93 ? 17.427 40.169 23.691 1.00 13.86 980 ASN A C 1
ATOM 750 O O . ASN A 1 93 ? 18.451 40.864 23.791 1.00 13.17 980 ASN A O 1
ATOM 755 N N . ALA A 1 94 ? 17.349 38.918 24.180 1.00 11.14 981 ALA A N 1
ATOM 756 C CA . ALA A 1 94 ? 18.425 38.437 25.058 1.00 11.07 981 ALA A CA 1
ATOM 757 C C . ALA A 1 94 ? 19.803 38.289 24.386 1.00 9.00 981 ALA A C 1
ATOM 758 O O . ALA A 1 94 ? 20.834 38.469 25.005 1.00 9.61 981 ALA A O 1
ATOM 760 N N . LEU A 1 95 ? 19.782 37.884 23.154 1.00 11.57 982 LEU A N 1
ATOM 761 C CA . LEU A 1 95 ? 21.033 37.729 22.424 1.00 8.62 982 LEU A CA 1
ATOM 762 C C . LEU A 1 95 ? 21.704 39.100 22.143 1.00 8.83 982 LEU A C 1
ATOM 763 O O . LEU A 1 95 ? 22.928 39.262 22.383 1.00 8.73 982 LEU A O 1
ATOM 768 N N . ASP A 1 96 ? 20.892 40.116 21.798 1.00 7.42 983 ASP A N 1
ATOM 769 C CA . ASP A 1 96 ? 21.408 41.484 21.614 1.00 9.17 983 ASP A CA 1
ATOM 770 C C . ASP A 1 96 ? 21.926 42.038 22.940 1.00 8.35 983 ASP A C 1
ATOM 771 O O . ASP A 1 96 ? 22.985 42.663 22.994 1.00 9.58 983 ASP A O 1
ATOM 776 N N . ASP A 1 97 ? 21.183 41.780 24.022 1.00 8.71 984 ASP A N 1
ATOM 777 C CA . ASP A 1 97 ? 21.697 42.241 25.333 1.00 9.74 984 ASP A CA 1
ATOM 778 C C . ASP A 1 97 ? 23.009 41.601 25.657 1.00 8.02 984 ASP A C 1
ATOM 779 O O . ASP A 1 97 ? 23.918 42.283 26.139 1.00 9.79 984 ASP A O 1
ATOM 784 N N . SER A 1 98 ? 23.178 40.291 25.373 1.00 8.03 985 SER A N 1
ATOM 785 C CA . SER A 1 98 ? 24.475 39.645 25.638 1.00 9.38 985 SER A CA 1
ATOM 786 C C . SER A 1 98 ? 25.612 40.256 24.789 1.00 8.53 985 SER A C 1
ATOM 787 O O . SER A 1 98 ? 26.657 40.580 25.352 1.00 8.86 985 SER A O 1
ATOM 790 N N . TYR A 1 99 ? 25.402 40.482 23.501 1.00 7.88 986 TYR A N 1
ATOM 791 C CA . TYR A 1 99 ? 26.491 41.057 22.725 1.00 7.38 986 TYR A CA 1
ATOM 792 C C . TYR A 1 99 ? 26.862 42.416 23.229 1.00 8.25 986 TYR A C 1
ATOM 793 O O . TYR A 1 99 ? 28.059 42.725 23.197 1.00 9.51 986 TYR A O 1
ATOM 802 N N . ARG A 1 100 ? 25.872 43.246 23.562 1.00 8.70 987 ARG A N 1
ATOM 803 C CA . ARG A 1 100 ? 26.174 44.573 24.082 1.00 7.88 987 ARG A CA 1
ATOM 804 C C . ARG A 1 100 ? 26.964 44.508 25.398 1.00 11.49 987 ARG A C 1
ATOM 805 O O . ARG A 1 100 ? 27.932 45.237 25.521 1.00 9.98 987 ARG A O 1
ATOM 813 N N A GLU A 1 101 ? 26.551 43.611 26.306 0.50 9.80 988 GLU A N 1
ATOM 814 C CA A GLU A 1 101 ? 27.300 43.484 27.573 0.50 8.59 988 GLU A CA 1
ATOM 815 C C . GLU A 1 101 ? 28.715 43.050 27.294 1.00 11.41 988 GLU A C 1
ATOM 816 O O . GLU A 1 101 ? 29.675 43.505 27.959 1.00 11.61 988 GLU A O 1
ATOM 822 N N . PHE A 1 102 ? 28.901 42.097 26.375 1.00 9.21 989 PHE A N 1
ATOM 823 C CA . PHE A 1 102 ? 30.255 41.659 26.062 1.00 9.49 989 PHE A CA 1
ATOM 824 C C . PHE A 1 102 ? 31.089 42.860 25.596 1.00 12.05 989 PHE A C 1
ATOM 825 O O . PHE A 1 102 ? 32.270 42.994 25.965 1.00 11.33 989 PHE A O 1
ATOM 833 N N . GLU A 1 103 ? 30.523 43.738 24.749 1.00 10.47 990 GLU A N 1
ATOM 834 C CA . GLU A 1 103 ? 31.342 44.875 24.309 1.00 10.56 990 GLU A CA 1
ATOM 835 C C . GLU A 1 103 ? 31.749 45.795 25.455 1.00 12.84 990 GLU A C 1
ATOM 836 O O . GLU A 1 103 ? 32.881 46.281 25.528 1.00 12.50 990 GLU A O 1
ATOM 842 N N . GLU A 1 104 ? 30.797 46.045 26.331 1.00 9.77 991 GLU A N 1
ATOM 843 C CA . GLU A 1 104 ? 31.075 46.940 27.481 1.00 11.28 991 GLU A CA 1
ATOM 844 C C . GLU A 1 104 ? 32.188 46.329 28.344 1.00 15.95 991 GLU A C 1
ATOM 845 O O . GLU A 1 104 ? 33.183 47.020 28.691 1.00 16.48 991 GLU A O 1
ATOM 851 N N . GLN A 1 105 ? 32.129 45.011 28.592 1.00 13.75 992 GLN A N 1
ATOM 852 C CA . GLN A 1 105 ? 33.234 44.447 29.374 1.00 14.03 992 GLN A CA 1
ATOM 853 C C . GLN A 1 105 ? 34.570 44.441 28.627 1.00 19.19 992 GLN A C 1
ATOM 854 O O . GLN A 1 105 ? 35.673 44.603 29.225 1.00 16.24 992 GLN A O 1
ATOM 860 N N . ARG A 1 106 ? 34.533 44.179 27.326 1.00 14.93 993 ARG A N 1
ATOM 861 C CA . ARG A 1 106 ? 35.721 44.125 26.562 1.00 19.17 993 ARG A CA 1
ATOM 862 C C . ARG A 1 106 ? 36.443 45.478 26.572 1.00 20.96 993 ARG A C 1
ATOM 863 O O . ARG A 1 106 ? 37.682 45.490 26.486 1.00 24.99 993 ARG A O 1
ATOM 871 N N . ALA A 1 107 ? 35.692 46.588 26.763 1.00 16.45 994 ALA A N 1
ATOM 872 C CA . ALA A 1 107 ? 36.249 47.928 26.781 1.00 20.39 994 ALA A CA 1
ATOM 873 C C . ALA A 1 107 ? 37.106 48.143 28.058 1.00 29.26 994 ALA A C 1
ATOM 874 O O . ALA A 1 107 ? 37.890 49.083 28.108 1.00 34.19 994 ALA A O 1
ATOM 876 N N . GLU A 1 108 ? 37.041 47.215 29.029 1.00 34.29 995 GLU A N 1
ATOM 877 C CA . GLU A 1 108 ? 37.881 47.303 30.283 1.00 27.67 995 GLU A CA 1
ATOM 878 C C . GLU A 1 108 ? 39.344 46.831 29.982 1.00 35.41 995 GLU A C 1
ATOM 879 O O . GLU A 1 108 ? 40.324 47.514 30.352 1.00 42.00 995 GLU A O 1
ATOM 885 N N . GLY A 1 109 ? 39.453 45.711 29.249 1.00 40.80 996 GLY A N 1
ATOM 886 C CA . GLY A 1 109 ? 40.726 45.093 28.876 1.00 40.56 996 GLY A CA 1
ATOM 887 C C . GLY A 1 109 ? 41.419 45.519 27.586 1.00 54.71 996 GLY A C 1
ATOM 888 O O . GLY A 1 109 ? 42.560 45.122 27.322 1.00 54.75 996 GLY A O 1
ATOM 889 N N . GLU A 1 110 ? 40.687 46.203 26.711 1.00 60.93 997 GLU A N 1
ATOM 890 C CA . GLU A 1 110 ? 41.253 46.743 25.473 1.00 64.74 997 GLU A CA 1
ATOM 891 C C . GLU A 1 110 ? 40.968 48.234 25.697 1.00 60.72 997 GLU A C 1
ATOM 892 O O . GLU A 1 110 ? 39.819 48.621 25.915 1.00 61.97 997 GLU A O 1
ATOM 898 N N . CYS A 1 111 ? 42.034 49.021 25.845 1.00 68.22 998 CYS A N 1
ATOM 899 C CA . CYS A 1 111 ? 41.926 50.473 26.072 1.00 64.10 998 CYS A CA 1
ATOM 900 C C . CYS A 1 111 ? 41.880 51.204 24.714 1.00 57.98 998 CYS A C 1
ATOM 901 O O . CYS A 1 111 ? 41.606 52.403 24.639 1.00 61.17 998 CYS A O 1
ATOM 904 N N . GLU A 1 112 ? 42.162 50.452 23.649 1.00 51.92 999 GLU A N 1
ATOM 905 C CA . GLU A 1 112 ? 42.114 50.930 22.263 1.00 45.14 999 GLU A CA 1
ATOM 906 C C . GLU A 1 112 ? 40.711 50.587 21.703 1.00 39.26 999 GLU A C 1
ATOM 907 O O . GLU A 1 112 ? 40.343 51.007 20.614 1.00 37.84 999 GLU A O 1
ATOM 913 N N . TYR A 1 113 ? 39.938 49.832 22.483 1.00 26.48 1000 TYR A N 1
ATOM 914 C CA . TYR A 1 113 ? 38.592 49.366 22.101 1.00 27.70 1000 TYR A CA 1
ATOM 915 C C . TYR A 1 113 ? 37.463 50.233 22.631 1.00 22.38 1000 TYR A C 1
ATOM 916 O O . TYR A 1 113 ? 37.390 50.482 23.790 1.00 23.17 1000 TYR A O 1
ATOM 925 N N . THR A 1 114 ? 36.521 50.600 21.758 1.00 17.75 1001 THR A N 1
ATOM 926 C CA . THR A 1 114 ? 35.345 51.371 22.168 1.00 13.90 1001 THR A CA 1
ATOM 927 C C . THR A 1 114 ? 34.135 50.501 21.729 1.00 10.98 1001 THR A C 1
ATOM 928 O O . THR A 1 114 ? 34.157 50.054 20.617 1.00 12.24 1001 THR A O 1
ATOM 932 N N . PRO A 1 115 ? 33.103 50.279 22.569 1.00 11.13 1002 PRO A N 1
ATOM 933 C CA . PRO A 1 115 ? 31.989 49.451 22.115 1.00 11.32 1002 PRO A CA 1
ATOM 934 C C . PRO A 1 115 ? 31.387 50.029 20.843 1.00 10.07 1002 PRO A C 1
ATOM 935 O O . PRO A 1 115 ? 30.945 51.175 20.816 1.00 10.13 1002 PRO A O 1
ATOM 939 N N . PRO A 1 116 ? 31.279 49.213 19.758 1.00 8.48 1003 PRO A N 1
ATOM 940 C CA . PRO A 1 116 ? 30.682 49.765 18.548 1.00 6.36 1003 PRO A CA 1
ATOM 941 C C . PRO A 1 116 ? 29.154 49.890 18.693 1.00 7.43 1003 PRO A C 1
ATOM 942 O O . PRO A 1 116 ? 28.569 50.785 18.068 1.00 9.31 1003 PRO A O 1
ATOM 946 N N . THR A 1 117 ? 28.475 49.029 19.442 1.00 7.96 1004 THR A N 1
ATOM 947 C CA . THR A 1 117 ? 27.033 49.049 19.460 1.00 8.79 1004 THR A CA 1
ATOM 948 C C . THR A 1 117 ? 26.347 49.193 20.807 1.00 8.05 1004 THR A C 1
ATOM 949 O O . THR A 1 117 ? 25.177 49.601 20.874 1.00 9.19 1004 THR A O 1
ATOM 953 N N . ALA A 1 118 ? 27.113 48.955 21.887 1.00 7.38 1005 ALA A N 1
ATOM 954 C CA . ALA A 1 118 ? 26.445 48.889 23.175 1.00 9.04 1005 ALA A CA 1
ATOM 955 C C . ALA A 1 118 ? 25.807 50.137 23.626 1.00 10.41 1005 ALA A C 1
ATOM 956 O O . ALA A 1 118 ? 24.838 50.040 24.440 1.00 13.76 1005 ALA A O 1
ATOM 958 N N . HIS A 1 119 ? 26.284 51.259 23.110 1.00 9.87 1006 HIS A N 1
ATOM 959 C CA . HIS A 1 119 ? 25.693 52.513 23.643 1.00 14.24 1006 HIS A CA 1
ATOM 960 C C . HIS A 1 119 ? 24.810 53.211 22.609 1.00 11.81 1006 HIS A C 1
ATOM 961 O O . HIS A 1 119 ? 24.457 54.382 22.772 1.00 11.69 1006 HIS A O 1
ATOM 968 N N . MET A 1 120 ? 24.479 52.523 21.525 1.00 8.91 1007 MET A N 1
ATOM 969 C CA . MET A 1 120 ? 23.561 53.101 20.562 1.00 7.85 1007 MET A CA 1
ATOM 970 C C . MET A 1 120 ? 22.122 53.218 21.097 1.00 5.69 1007 MET A C 1
ATOM 971 O O . MET A 1 120 ? 21.572 52.246 21.618 1.00 10.71 1007 MET A O 1
ATOM 976 N N . ASP A 1 121 ? 21.509 54.397 20.872 1.00 9.57 1008 ASP A N 1
ATOM 977 C CA . ASP A 1 121 ? 20.082 54.550 21.168 1.00 11.40 1008 ASP A CA 1
ATOM 978 C C . ASP A 1 121 ? 19.329 53.395 20.499 1.00 12.32 1008 ASP A C 1
ATOM 979 O O . ASP A 1 121 ? 19.689 52.984 19.402 1.00 9.61 1008 ASP A O 1
ATOM 984 N N . PRO A 1 122 ? 18.300 52.856 21.125 1.00 8.79 1009 PRO A N 1
ATOM 985 C CA . PRO A 1 122 ? 17.566 51.723 20.538 1.00 12.13 1009 PRO A CA 1
ATOM 986 C C . PRO A 1 122 ? 17.063 51.963 19.157 1.00 15.03 1009 PRO A C 1
ATOM 987 O O . PRO A 1 122 ? 17.089 50.990 18.365 1.00 14.62 1009 PRO A O 1
ATOM 991 N N . GLU A 1 123 ? 16.716 53.209 18.791 1.00 10.71 1010 GLU A N 1
ATOM 992 C CA . GLU A 1 123 ? 16.207 53.425 17.413 1.00 9.93 1010 GLU A CA 1
ATOM 993 C C . GLU A 1 123 ? 17.364 53.262 16.405 1.00 13.84 1010 GLU A C 1
ATOM 994 O O . GLU A 1 123 ? 17.206 52.601 15.338 1.00 17.41 1010 GLU A O 1
ATOM 1000 N N . VAL A 1 124 ? 18.561 53.692 16.762 1.00 8.55 1011 VAL A N 1
ATOM 1001 C CA . VAL A 1 124 ? 19.725 53.533 15.889 1.00 7.59 1011 VAL A CA 1
ATOM 1002 C C . VAL A 1 124 ? 20.093 52.068 15.887 1.00 7.74 1011 VAL A C 1
ATOM 1003 O O . VAL A 1 124 ? 20.363 51.487 14.797 1.00 10.01 1011 VAL A O 1
ATOM 1007 N N . TYR A 1 125 ? 20.237 51.460 17.065 1.00 7.36 1012 TYR A N 1
ATOM 1008 C CA . TYR A 1 125 ? 20.679 50.055 17.134 1.00 6.56 1012 TYR A CA 1
ATOM 1009 C C . TYR A 1 125 ? 19.776 49.128 16.336 1.00 8.89 1012 TYR A C 1
ATOM 1010 O O . TYR A 1 125 ? 20.315 48.285 15.579 1.00 9.63 1012 TYR A O 1
ATOM 1019 N N A SER A 1 126 ? 18.462 49.205 16.485 0.50 11.41 1013 SER A N 1
ATOM 1020 N N B SER A 1 126 ? 18.469 49.380 16.396 0.50 8.67 1013 SER A N 1
ATOM 1021 C CA A SER A 1 126 ? 17.604 48.236 15.778 0.50 6.52 1013 SER A CA 1
ATOM 1022 C CA B SER A 1 126 ? 17.505 48.495 15.784 0.50 13.78 1013 SER A CA 1
ATOM 1023 C C A SER A 1 126 ? 17.665 48.330 14.267 0.50 14.47 1013 SER A C 1
ATOM 1024 C C B SER A 1 126 ? 17.398 48.504 14.305 0.50 10.23 1013 SER A C 1
ATOM 1025 O O A SER A 1 126 ? 17.382 47.336 13.606 0.50 10.05 1013 SER A O 1
ATOM 1026 O O B SER A 1 126 ? 16.843 47.569 13.707 0.50 9.96 1013 SER A O 1
ATOM 1031 N N . ARG A 1 127 ? 18.081 49.466 13.696 1.00 9.10 1014 ARG A N 1
ATOM 1032 C CA . ARG A 1 127 ? 18.150 49.543 12.241 1.00 9.52 1014 ARG A CA 1
ATOM 1033 C C . ARG A 1 127 ? 19.393 48.905 11.760 1.00 8.95 1014 ARG A C 1
ATOM 1034 O O . ARG A 1 127 ? 19.526 48.654 10.556 1.00 12.83 1014 ARG A O 1
ATOM 1042 N N . LEU A 1 128 ? 20.329 48.581 12.704 1.00 8.51 1015 LEU A N 1
ATOM 1043 C CA . LEU A 1 128 ? 21.653 48.078 12.300 1.00 9.48 1015 LEU A CA 1
ATOM 1044 C C . LEU A 1 128 ? 21.970 46.684 12.832 1.00 8.66 1015 LEU A C 1
ATOM 1045 O O . LEU A 1 128 ? 22.811 46.022 12.192 1.00 8.88 1015 LEU A O 1
ATOM 1050 N N . TRP A 1 129 ? 21.350 46.271 13.937 1.00 7.44 1016 TRP A N 1
ATOM 1051 C CA . TRP A 1 129 ? 21.761 45.035 14.624 1.00 6.11 1016 TRP A CA 1
ATOM 1052 C C . TRP A 1 129 ? 20.565 44.389 15.217 1.00 8.54 1016 TRP A C 1
ATOM 1053 O O . TRP A 1 129 ? 19.638 45.040 15.732 1.00 9.82 1016 TRP A O 1
ATOM 1064 N N . ASN A 1 130 ? 20.572 43.055 15.135 1.00 7.18 1017 ASN A N 1
ATOM 1065 C CA . ASN A 1 130 ? 19.457 42.258 15.682 1.00 6.68 1017 ASN A CA 1
ATOM 1066 C C . ASN A 1 130 ? 19.808 40.773 15.611 1.00 7.72 1017 ASN A C 1
ATOM 1067 O O . ASN A 1 130 ? 20.038 40.230 14.510 1.00 9.56 1017 ASN A O 1
ATOM 1072 N N . GLY A 1 131 ? 19.774 40.108 16.763 1.00 7.13 1018 GLY A N 1
ATOM 1073 C CA . GLY A 1 131 ? 19.953 38.682 16.811 1.00 8.08 1018 GLY A CA 1
ATOM 1074 C C . GLY A 1 131 ? 21.360 38.161 16.672 1.00 7.38 1018 GLY A C 1
ATOM 1075 O O . GLY A 1 131 ? 22.318 38.828 17.050 1.00 7.19 1018 GLY A O 1
ATOM 1076 N N . LEU A 1 132 ? 21.484 36.895 16.226 1.00 7.63 1019 LEU A N 1
ATOM 1077 C CA . LEU A 1 132 ? 22.829 36.281 16.113 1.00 6.20 1019 LEU A CA 1
ATOM 1078 C C . LEU A 1 132 ? 23.719 37.086 15.171 1.00 5.75 1019 LEU A C 1
ATOM 1079 O O . LEU A 1 132 ? 23.268 37.475 14.077 1.00 8.27 1019 LEU A O 1
ATOM 1084 N N . ARG A 1 133 ? 24.960 37.310 15.553 1.00 6.43 1020 ARG A N 1
ATOM 1085 C CA . ARG A 1 133 ? 25.887 38.075 14.686 1.00 6.53 1020 ARG A CA 1
ATOM 1086 C C . ARG A 1 133 ? 26.862 37.080 14.035 1.00 7.81 1020 ARG A C 1
ATOM 1087 O O . ARG A 1 133 ? 27.620 36.360 14.749 1.00 9.26 1020 ARG A O 1
ATOM 1095 N N . VAL A 1 134 ? 26.789 36.983 12.733 1.00 6.92 1021 VAL A N 1
ATOM 1096 C CA . VAL A 1 134 ? 27.527 35.919 12.005 1.00 6.34 1021 VAL A CA 1
ATOM 1097 C C . VAL A 1 134 ? 28.692 36.619 11.306 1.00 5.58 1021 VAL A C 1
ATOM 1098 O O . VAL A 1 134 ? 28.537 37.670 10.671 1.00 7.16 1021 VAL A O 1
ATOM 1102 N N . ARG A 1 135 ? 29.888 36.035 11.544 1.00 5.98 1022 ARG A N 1
ATOM 1103 C CA . ARG A 1 135 ? 31.095 36.488 10.805 1.00 4.82 1022 ARG A CA 1
ATOM 1104 C C . ARG A 1 135 ? 31.248 35.659 9.565 1.00 5.96 1022 ARG A C 1
ATOM 1105 O O . ARG A 1 135 ? 30.893 34.472 9.537 1.00 6.59 1022 ARG A O 1
ATOM 1113 N N . VAL A 1 136 ? 31.717 36.306 8.480 1.00 6.33 1023 VAL A N 1
ATOM 1114 C CA . VAL A 1 136 ? 31.829 35.613 7.188 1.00 6.49 1023 VAL A CA 1
ATOM 1115 C C . VAL A 1 136 ? 33.153 35.962 6.525 1.00 6.68 1023 VAL A C 1
ATOM 1116 O O . VAL A 1 136 ? 33.576 37.163 6.555 1.00 7.68 1023 VAL A O 1
ATOM 1120 N N . GLY A 1 137 ? 33.762 34.931 5.928 1.00 5.74 1024 GLY A N 1
ATOM 1121 C CA . GLY A 1 137 ? 34.992 35.198 5.124 1.00 6.31 1024 GLY A CA 1
ATOM 1122 C C . GLY A 1 137 ? 34.779 34.568 3.743 1.00 7.77 1024 GLY A C 1
ATOM 1123 O O . GLY A 1 137 ? 34.229 33.441 3.637 1.00 8.33 1024 GLY A O 1
ATOM 1124 N N . ILE A 1 138 ? 35.332 35.232 2.730 1.00 7.87 1025 ILE A N 1
ATOM 1125 C CA . ILE A 1 138 ? 35.176 34.782 1.355 1.00 8.18 1025 ILE A CA 1
ATOM 1126 C C . ILE A 1 138 ? 36.517 34.853 0.636 1.00 7.72 1025 ILE A C 1
ATOM 1127 O O . ILE 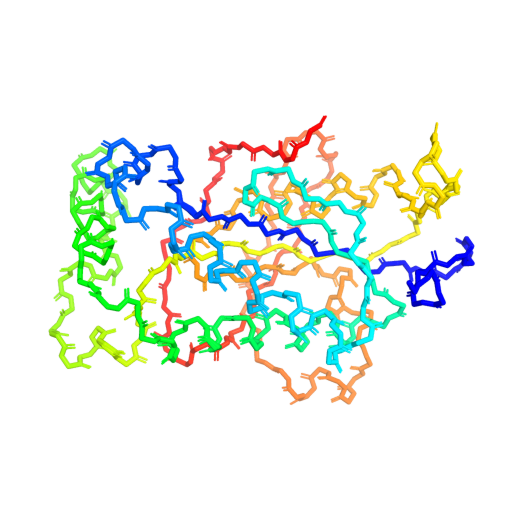A 1 138 ? 37.255 35.850 0.822 1.00 9.10 1025 ILE A O 1
ATOM 1132 N N . HIS A 1 139 ? 36.896 33.744 -0.023 1.00 8.88 1026 HIS A N 1
ATOM 1133 C CA . HIS A 1 139 ? 38.159 33.814 -0.811 1.00 7.61 1026 HIS A CA 1
ATOM 1134 C C . HIS A 1 139 ? 37.884 33.000 -2.063 1.00 8.44 1026 HIS A C 1
ATOM 1135 O O . HIS A 1 139 ? 37.060 32.094 -2.093 1.00 9.30 1026 HIS A O 1
ATOM 1142 N N . THR A 1 140 ? 38.659 33.279 -3.119 1.00 8.22 1027 THR A N 1
ATOM 1143 C CA . THR A 1 140 ? 38.500 32.576 -4.417 1.00 8.64 1027 THR A CA 1
ATOM 1144 C C . THR A 1 140 ? 39.859 32.089 -4.836 1.00 8.84 1027 THR A C 1
ATOM 1145 O O . THR A 1 140 ? 40.821 32.852 -4.749 1.00 11.24 1027 THR A O 1
ATOM 1149 N N . GLY A 1 141 ? 39.933 30.819 -5.208 1.00 9.11 1028 GLY A N 1
ATOM 1150 C CA . GLY A 1 141 ? 41.244 30.292 -5.689 1.00 10.66 1028 GLY A CA 1
ATOM 1151 C C . GLY A 1 141 ? 41.098 28.869 -6.184 1.00 11.50 1028 GLY A C 1
ATOM 1152 O O . GLY A 1 141 ? 40.097 28.235 -6.022 1.00 10.97 1028 GLY A O 1
ATOM 1153 N N . LEU A 1 142 ? 42.203 28.374 -6.788 1.00 11.41 1029 LEU A N 1
ATOM 1154 C CA . LEU A 1 142 ? 42.227 27.005 -7.250 1.00 10.31 1029 LEU A CA 1
ATOM 1155 C C . LEU A 1 142 ? 42.245 26.056 -6.056 1.00 10.28 1029 LEU A C 1
ATOM 1156 O O . LEU A 1 142 ? 42.906 26.339 -5.069 1.00 13.34 1029 LEU A O 1
ATOM 1161 N N . CYS A 1 143 ? 41.463 24.980 -6.126 1.00 11.15 1030 CYS A N 1
ATOM 1162 C CA . CYS A 1 143 ? 41.366 24.042 -5.037 1.00 12.06 1030 CYS A CA 1
ATOM 1163 C C . CYS A 1 143 ? 41.696 22.638 -5.496 1.00 15.23 1030 CYS A C 1
ATOM 1164 O O . CYS A 1 143 ? 41.643 22.330 -6.688 1.00 16.55 1030 CYS A O 1
ATOM 1167 N N . ASP A 1 144 ? 42.055 21.828 -4.517 1.00 15.89 1031 ASP A N 1
ATOM 1168 C CA . ASP A 1 144 ? 42.229 20.368 -4.704 1.00 18.84 1031 ASP A CA 1
ATOM 1169 C C . ASP A 1 144 ? 40.817 19.862 -4.366 1.00 16.51 1031 ASP A C 1
ATOM 1170 O O . ASP A 1 144 ? 40.294 20.024 -3.242 1.00 19.23 1031 ASP A O 1
ATOM 1175 N N . ILE A 1 145 ? 40.120 19.402 -5.396 1.00 16.36 1032 ILE A N 1
ATOM 1176 C CA . ILE A 1 145 ? 38.766 18.976 -5.326 1.00 14.62 1032 ILE A CA 1
ATOM 1177 C C . ILE A 1 145 ? 38.685 17.445 -5.261 1.00 19.39 1032 ILE A C 1
ATOM 1178 O O . ILE A 1 145 ? 39.319 16.785 -6.096 1.00 24.82 1032 ILE A O 1
ATOM 1183 N N . ARG A 1 146 ? 37.854 16.909 -4.362 1.00 18.41 1033 ARG A N 1
ATOM 1184 C CA . ARG A 1 146 ? 37.656 15.465 -4.173 1.00 18.55 1033 ARG A CA 1
ATOM 1185 C C . ARG A 1 146 ? 36.222 15.086 -3.987 1.00 26.69 1033 ARG A C 1
ATOM 1186 O O . ARG A 1 146 ? 35.437 15.829 -3.402 1.00 19.99 1033 ARG A O 1
ATOM 1194 N N . HIS A 1 147 ? 35.883 13.864 -4.377 1.00 21.42 1034 HIS A N 1
ATOM 1195 C CA . HIS A 1 147 ? 34.528 13.455 -4.201 1.00 20.15 1034 HIS A CA 1
ATOM 1196 C C . HIS A 1 147 ? 34.521 12.385 -3.166 1.00 33.51 1034 HIS A C 1
ATOM 1197 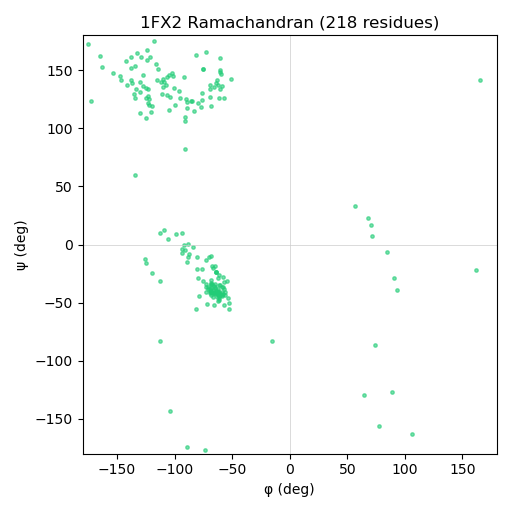O O . HIS A 1 147 ? 35.453 11.594 -3.097 1.00 33.96 1034 HIS A O 1
ATOM 1204 N N . ASP A 1 148 ? 33.489 12.512 -2.330 1.00 36.43 1035 ASP A N 1
ATOM 1205 C CA . ASP A 1 148 ? 33.005 11.704 -1.182 1.00 54.33 1035 ASP A CA 1
ATOM 1206 C C . ASP A 1 148 ? 33.521 11.540 0.247 1.00 60.76 1035 ASP A C 1
ATOM 1207 O O . ASP A 1 148 ? 33.008 12.197 1.148 1.00 61.86 1035 ASP A O 1
ATOM 1212 N N . GLU A 1 149 ? 34.455 10.621 0.471 0.00 70.62 1036 GLU A N 1
ATOM 1213 C CA . GLU A 1 149 ? 34.959 10.266 1.810 0.00 69.22 1036 GLU A CA 1
ATOM 1214 C C . GLU A 1 149 ? 34.052 9.085 2.192 0.00 72.30 1036 GLU A C 1
ATOM 1215 O O . GLU A 1 149 ? 34.506 8.115 2.794 0.00 74.44 1036 GLU A O 1
ATOM 1221 N N . VAL A 1 150 ? 32.771 9.214 1.823 0.00 68.95 1037 VAL A N 1
ATOM 1222 C CA . VAL A 1 150 ? 31.661 8.252 2.008 0.00 64.66 1037 VAL A CA 1
ATOM 1223 C C . VAL A 1 150 ? 30.334 8.997 1.847 0.00 58.15 1037 VAL A C 1
ATOM 1224 O O . VAL A 1 150 ? 29.297 8.403 1.546 0.00 56.46 1037 VAL A O 1
ATOM 1228 N N . THR A 1 151 ? 30.398 10.311 2.041 1.00 49.35 1038 THR A N 1
ATOM 1229 C CA . THR A 1 151 ? 29.251 11.212 1.960 1.00 42.41 1038 THR A CA 1
ATOM 1230 C C . THR A 1 151 ? 28.574 11.377 0.601 1.00 39.09 1038 THR A C 1
ATOM 1231 O O . THR A 1 151 ? 27.433 11.836 0.553 1.00 42.93 1038 THR A O 1
ATOM 1235 N N . LYS A 1 152 ? 29.269 11.002 -0.481 1.00 37.11 1039 LYS A N 1
ATOM 1236 C CA . LYS A 1 152 ? 28.820 11.152 -1.888 1.00 34.96 1039 LYS A CA 1
ATOM 1237 C C . LYS A 1 152 ? 28.771 12.665 -2.238 1.00 32.52 1039 LYS A C 1
ATOM 1238 O O . LYS A 1 152 ? 28.051 13.108 -3.121 1.00 35.35 1039 LYS A O 1
ATOM 1244 N N . GLY A 1 153 ? 29.532 13.437 -1.488 1.00 26.71 1040 GLY A N 1
ATOM 1245 C CA . GLY A 1 153 ? 29.574 14.878 -1.745 1.00 26.12 1040 GLY A CA 1
ATOM 1246 C C . GLY A 1 153 ? 30.959 15.310 -2.139 1.00 21.06 1040 GLY A C 1
ATOM 1247 O O . GLY A 1 153 ? 31.909 14.528 -2.179 1.00 26.15 1040 GLY A O 1
ATOM 1248 N N . TYR A 1 154 ? 31.090 16.583 -2.496 1.00 18.63 1041 TYR A N 1
ATOM 1249 C CA . TYR A 1 154 ? 32.393 17.098 -2.819 1.00 15.68 1041 TYR A CA 1
ATOM 1250 C C . TYR A 1 154 ? 33.023 17.935 -1.714 1.00 16.81 1041 TYR A C 1
ATOM 1251 O O . TYR A 1 154 ? 32.329 18.534 -0.946 1.00 18.87 1041 TYR A O 1
ATOM 1260 N N . ASP A 1 155 ? 34.326 17.883 -1.617 1.00 15.57 1042 ASP A N 1
ATOM 1261 C CA . ASP A 1 155 ? 35.098 18.642 -0.647 1.00 14.00 1042 ASP A CA 1
ATOM 1262 C C . ASP A 1 155 ? 36.275 19.322 -1.298 1.00 20.24 1042 ASP A C 1
ATOM 1263 O O . ASP A 1 155 ? 36.701 18.979 -2.426 1.00 15.15 1042 ASP A O 1
ATOM 1268 N N . TYR A 1 156 ? 36.842 20.273 -0.568 1.00 15.30 1043 TYR A N 1
ATOM 1269 C CA . TYR A 1 156 ? 37.889 21.127 -1.087 1.00 13.80 1043 TYR A CA 1
ATOM 1270 C C . TYR A 1 156 ? 39.005 21.253 -0.144 1.00 16.70 1043 TYR A C 1
ATOM 1271 O O . TYR A 1 156 ? 38.759 21.561 1.012 1.00 16.43 1043 TYR A O 1
ATOM 1280 N N . TYR A 1 157 ? 40.228 21.106 -0.665 1.00 15.97 1044 TYR A N 1
ATOM 1281 C CA . TYR A 1 157 ? 41.439 21.099 0.136 1.00 16.00 1044 TYR A CA 1
ATOM 1282 C C . TYR A 1 157 ? 42.526 22.021 -0.306 1.00 14.98 1044 TYR A C 1
ATOM 1283 O O . TYR A 1 157 ? 42.628 22.411 -1.456 1.00 15.20 1044 TYR A O 1
ATOM 1292 N N . GLY A 1 158 ? 43.443 22.281 0.625 1.00 19.02 1045 GLY A N 1
ATOM 1293 C CA . GLY A 1 158 ? 44.551 23.092 0.249 1.00 20.88 1045 GLY A CA 1
ATOM 1294 C C . GLY A 1 158 ? 44.586 24.511 0.755 1.00 16.94 1045 GLY A C 1
ATOM 1295 O O . GLY A 1 158 ? 43.909 24.872 1.695 1.00 17.41 1045 GLY A O 1
ATOM 1296 N N . ARG A 1 159 ? 45.424 25.280 0.104 1.00 14.80 1046 ARG A N 1
ATOM 1297 C CA . ARG A 1 159 ? 45.620 26.644 0.457 1.00 15.44 1046 ARG A CA 1
ATOM 1298 C C . ARG A 1 159 ? 44.372 27.490 0.343 1.00 12.64 1046 ARG A C 1
ATOM 1299 O O . ARG A 1 159 ? 44.188 28.388 1.148 1.00 14.40 1046 ARG A O 1
ATOM 1307 N N . THR A 1 160 ? 43.515 27.216 -0.628 1.00 14.67 1047 THR A N 1
ATOM 1308 C CA . THR A 1 160 ? 42.300 28.035 -0.856 1.00 12.88 1047 THR A CA 1
ATOM 1309 C C . THR A 1 160 ? 41.312 27.922 0.312 1.00 10.60 1047 THR A C 1
ATOM 1310 O O . THR A 1 160 ? 40.958 28.972 0.900 1.00 12.69 1047 THR A O 1
ATOM 1314 N N . PRO A 1 161 ? 40.935 26.718 0.735 1.00 9.92 1048 PRO A N 1
ATOM 1315 C CA . PRO A 1 161 ? 40.018 26.709 1.882 1.00 11.31 1048 PRO A CA 1
ATOM 1316 C C . PRO A 1 161 ? 40.719 27.192 3.153 1.00 12.44 1048 PRO A C 1
ATOM 1317 O O . PRO A 1 161 ? 40.088 27.837 4.010 1.00 11.02 1048 PRO A O 1
ATOM 1321 N N . ASN A 1 162 ? 42.021 26.960 3.282 1.00 12.72 1049 ASN A N 1
ATOM 1322 C CA . ASN A 1 162 ? 42.747 27.423 4.459 1.00 14.59 1049 ASN A CA 1
ATOM 1323 C C . ASN A 1 162 ? 42.653 28.928 4.519 1.00 12.05 1049 ASN A C 1
ATOM 1324 O O . ASN A 1 162 ? 42.324 29.493 5.593 1.00 11.93 1049 ASN A O 1
ATOM 1329 N N . MET A 1 163 ? 42.884 29.617 3.388 1.00 11.63 1050 MET A N 1
ATOM 1330 C CA . MET A 1 163 ? 42.830 31.091 3.445 1.00 11.71 1050 MET A CA 1
ATOM 1331 C C . MET A 1 163 ? 41.420 31.586 3.694 1.00 10.55 1050 MET A C 1
ATOM 1332 O O . MET A 1 163 ? 41.269 32.586 4.397 1.00 9.96 1050 MET A O 1
ATOM 1337 N N . ALA A 1 164 ? 40.428 30.970 3.065 1.00 10.83 1051 ALA A N 1
ATOM 1338 C CA . ALA A 1 164 ? 39.046 31.407 3.303 1.00 9.74 1051 ALA A CA 1
ATOM 1339 C C . ALA A 1 164 ? 38.680 31.277 4.770 1.00 8.37 1051 ALA A C 1
ATOM 1340 O O . ALA A 1 164 ? 38.016 32.199 5.356 1.00 8.59 1051 ALA A O 1
ATOM 1342 N N . ALA A 1 165 ? 39.082 30.158 5.372 1.00 8.61 1052 ALA A N 1
ATOM 1343 C CA . ALA A 1 165 ? 38.693 29.988 6.752 1.00 7.35 1052 ALA A CA 1
ATOM 1344 C C . ALA A 1 165 ? 39.476 30.914 7.680 1.00 8.74 1052 ALA A C 1
ATOM 1345 O O . ALA A 1 165 ? 38.899 31.424 8.648 1.00 9.74 1052 ALA A O 1
ATOM 1347 N N . ARG A 1 166 ? 40.757 31.164 7.429 1.00 10.20 1053 ARG A N 1
ATOM 1348 C CA . ARG A 1 166 ? 41.536 32.058 8.291 1.00 11.55 1053 ARG A CA 1
ATOM 1349 C C . ARG A 1 166 ? 40.995 33.489 8.112 1.00 9.81 1053 ARG A C 1
ATOM 1350 O O . ARG A 1 166 ? 40.966 34.259 9.087 1.00 10.59 1053 ARG A O 1
ATOM 1358 N N . THR A 1 167 ? 40.562 33.849 6.891 1.00 10.61 1054 THR A N 1
ATOM 1359 C CA . THR A 1 167 ? 39.992 35.171 6.649 1.00 8.69 1054 THR A CA 1
ATOM 1360 C C . THR A 1 167 ? 38.728 35.353 7.466 1.00 8.15 1054 THR A C 1
ATOM 1361 O O . THR A 1 167 ? 38.519 36.362 8.123 1.00 10.52 1054 THR A O 1
ATOM 1365 N N . GLU A 1 168 ? 37.825 34.372 7.424 1.00 9.29 1055 GLU A N 1
ATOM 1366 C CA . GLU A 1 168 ? 36.612 34.461 8.263 1.00 8.33 1055 GLU A CA 1
ATOM 1367 C C . GLU A 1 168 ? 36.932 34.579 9.731 1.00 9.36 1055 GLU A C 1
ATOM 1368 O O . GLU A 1 168 ? 36.249 35.324 10.455 1.00 9.41 1055 GLU A O 1
ATOM 1374 N N . SER A 1 169 ? 37.998 33.874 10.178 1.00 9.51 1056 SER A N 1
ATOM 1375 C CA . SER A 1 169 ? 38.260 33.863 11.616 1.00 8.87 1056 SER A CA 1
ATOM 1376 C C . SER A 1 169 ? 38.602 35.198 12.224 1.00 10.33 1056 SER A C 1
ATOM 1377 O O . SER A 1 169 ? 38.432 35.380 13.449 1.00 14.13 1056 SER A O 1
ATOM 1380 N N . VAL A 1 170 ? 39.109 36.145 11.423 1.00 10.29 1057 VAL A N 1
ATOM 1381 C CA . VAL A 1 170 ? 39.429 37.439 11.974 1.00 10.10 1057 VAL A CA 1
ATOM 1382 C C . VAL A 1 170 ? 38.292 38.443 11.826 1.00 10.49 1057 VAL A C 1
ATOM 1383 O O . VAL A 1 170 ? 38.427 39.586 12.302 1.00 10.35 1057 VAL A O 1
ATOM 1387 N N . ALA A 1 171 ? 37.206 38.061 11.162 1.00 8.51 1058 ALA A N 1
ATOM 1388 C CA . ALA A 1 171 ? 36.082 38.977 11.070 1.00 7.81 1058 ALA A CA 1
ATOM 1389 C C . ALA A 1 171 ? 35.267 39.093 12.335 1.00 8.97 1058 ALA A C 1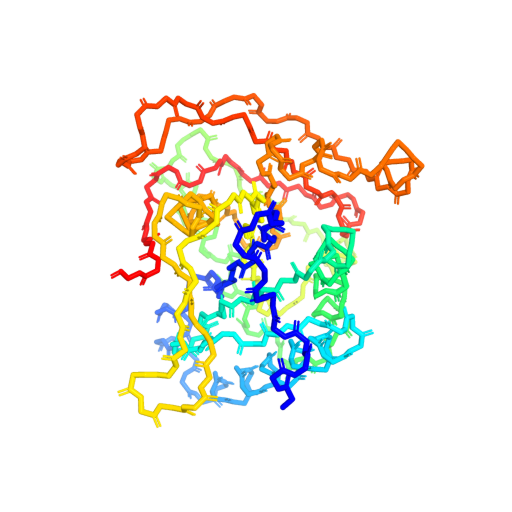
ATOM 1390 O O . ALA A 1 171 ? 35.167 38.141 13.107 1.00 9.55 1058 ALA A O 1
ATOM 1392 N N . ASN A 1 172 ? 34.673 40.274 12.504 1.00 8.05 1059 ASN A N 1
ATOM 1393 C CA . ASN A 1 172 ? 33.762 40.490 13.609 1.00 7.45 1059 ASN A CA 1
ATOM 1394 C C . ASN A 1 172 ? 32.384 39.932 13.256 1.00 7.75 1059 ASN A C 1
ATOM 1395 O O . ASN A 1 172 ? 32.013 39.742 12.100 1.00 8.96 1059 ASN A O 1
ATOM 1400 N N . GLY A 1 173 ? 31.568 39.741 14.302 1.00 7.26 1060 GLY A N 1
ATOM 1401 C CA . GLY A 1 173 ? 30.209 39.329 14.033 1.00 8.02 1060 GLY A CA 1
ATOM 1402 C C . GLY A 1 173 ? 29.490 40.425 13.271 1.00 7.45 1060 GLY A C 1
ATOM 1403 O O . GLY A 1 173 ? 29.611 41.617 13.572 1.00 8.45 1060 GLY A O 1
ATOM 1404 N N . GLY A 1 174 ? 28.698 39.998 12.281 1.00 6.29 1061 GLY A N 1
ATOM 1405 C CA . GLY A 1 174 ? 28.082 41.011 11.445 1.00 7.85 1061 GLY A CA 1
ATOM 1406 C C . GLY A 1 174 ? 28.896 41.561 10.282 1.00 5.77 1061 GLY A C 1
ATOM 1407 O O . GLY A 1 174 ? 28.427 42.382 9.520 1.00 7.03 1061 GLY A O 1
ATOM 1408 N N . GLN A 1 175 ? 30.156 41.160 10.199 1.00 6.55 1062 GLN A N 1
ATOM 1409 C CA . GLN A 1 175 ? 31.110 41.660 9.209 1.00 4.92 1062 GLN A CA 1
ATOM 1410 C C . GLN A 1 175 ? 31.409 40.541 8.200 1.00 7.01 1062 GLN A C 1
ATOM 1411 O O . GLN A 1 175 ? 31.486 39.359 8.541 1.00 7.13 1062 GLN A O 1
ATOM 1417 N N . VAL A 1 176 ? 31.554 40.968 6.940 1.00 7.04 1063 VAL A N 1
ATOM 1418 C CA . VAL A 1 176 ? 31.910 40.063 5.839 1.00 6.36 1063 VAL A CA 1
ATOM 1419 C C . VAL A 1 176 ? 33.224 40.557 5.257 1.00 6.16 1063 VAL A C 1
ATOM 1420 O O . VAL A 1 176 ? 33.350 41.726 4.851 1.00 7.43 1063 VAL A O 1
ATOM 1424 N N . LEU A 1 177 ? 34.254 39.691 5.312 1.00 7.43 1064 LEU A N 1
ATOM 1425 C CA . LEU A 1 177 ? 35.549 40.013 4.704 1.00 6.75 1064 LEU A CA 1
ATOM 1426 C C . LEU A 1 177 ? 35.768 39.184 3.465 1.00 6.72 1064 LEU A C 1
ATOM 1427 O O . LEU A 1 177 ? 35.387 37.992 3.405 1.00 7.92 1064 LEU A O 1
ATOM 1432 N N A MET A 1 178 ? 36.360 39.812 2.466 0.50 8.30 1065 MET A N 1
ATOM 1433 N N B MET A 1 178 ? 36.360 39.812 2.466 0.50 8.30 1065 MET A N 1
ATOM 1434 C CA A MET A 1 178 ? 36.720 39.134 1.227 0.50 8.82 1065 MET A CA 1
ATOM 1435 C CA B MET A 1 178 ? 36.720 39.134 1.227 0.50 8.82 1065 MET A CA 1
ATOM 1436 C C A MET A 1 178 ? 38.208 39.379 1.001 0.50 8.71 1065 MET A C 1
ATOM 1437 C C B MET A 1 178 ? 38.208 39.379 1.001 0.50 8.71 1065 MET A C 1
ATOM 1438 O O A MET A 1 178 ? 38.703 40.511 1.212 0.50 8.91 1065 MET A O 1
ATOM 1439 O O B MET A 1 178 ? 38.703 40.511 1.212 0.50 8.91 1065 MET A O 1
ATOM 1448 N N . THR A 1 179 ? 38.922 38.381 0.519 1.00 8.41 1066 THR A N 1
ATOM 1449 C CA . THR A 1 179 ? 40.322 38.659 0.164 1.00 7.82 1066 THR A CA 1
ATOM 1450 C C . THR A 1 179 ? 40.335 39.463 -1.129 1.00 9.11 1066 THR A C 1
ATOM 1451 O O . THR A 1 179 ? 39.356 39.496 -1.891 1.00 8.89 1066 THR A O 1
ATOM 1455 N N . HIS A 1 180 ? 41.469 40.051 -1.424 1.00 10.68 1067 HIS A N 1
ATOM 1456 C CA . HIS A 1 180 ? 41.570 40.725 -2.709 1.00 9.08 1067 HIS A CA 1
ATOM 1457 C C . HIS A 1 180 ? 41.359 39.754 -3.841 1.00 8.90 1067 HIS A C 1
ATOM 1458 O O . HIS A 1 180 ? 40.839 40.143 -4.865 1.00 10.11 1067 HIS A O 1
ATOM 1465 N N . ALA A 1 181 ? 41.790 38.503 -3.725 1.00 7.98 1068 ALA A N 1
ATOM 1466 C CA . ALA A 1 181 ? 41.563 37.538 -4.758 1.00 8.92 1068 ALA A CA 1
ATOM 1467 C C . ALA A 1 181 ? 40.142 37.367 -5.113 1.00 9.69 1068 ALA A C 1
ATOM 1468 O O . ALA A 1 181 ? 39.742 37.378 -6.265 1.00 14.26 1068 ALA A O 1
ATOM 1470 N N . ALA A 1 182 ? 39.273 37.307 -4.048 1.00 8.79 1069 ALA A N 1
ATOM 1471 C CA . ALA A 1 182 ? 37.868 37.187 -4.349 1.00 9.31 1069 ALA A CA 1
ATOM 1472 C C . ALA A 1 182 ? 37.347 38.475 -4.992 1.00 9.51 1069 ALA A C 1
ATOM 1473 O O . ALA A 1 182 ? 36.520 38.419 -5.905 1.00 11.18 1069 ALA A O 1
ATOM 1475 N N . TYR A 1 183 ? 37.732 39.631 -4.478 1.00 7.96 1070 TYR A N 1
ATOM 1476 C CA . TYR A 1 183 ? 37.245 40.917 -5.004 1.00 8.41 1070 TYR A CA 1
ATOM 1477 C C . TYR A 1 183 ? 37.606 41.039 -6.468 1.00 9.90 1070 TYR A C 1
ATOM 1478 O O . TYR A 1 183 ? 36.709 41.341 -7.274 1.00 10.22 1070 TYR A O 1
ATOM 1487 N N . MET A 1 184 ? 38.843 40.685 -6.879 1.00 8.96 1071 MET A N 1
ATOM 1488 C CA . MET A 1 184 ? 39.185 40.859 -8.268 1.00 12.84 1071 MET A CA 1
ATOM 1489 C C . MET A 1 184 ? 38.727 39.679 -9.131 1.00 12.95 1071 MET A C 1
ATOM 1490 O O . MET A 1 184 ? 38.869 39.774 -10.380 1.00 15.78 1071 MET A O 1
ATOM 1495 N N . SER A 1 185 ? 38.123 38.618 -8.554 1.00 11.48 1072 SER A N 1
ATOM 1496 C CA . SER A 1 185 ? 37.503 37.515 -9.318 1.00 11.20 1072 SER A CA 1
ATOM 1497 C C . SER A 1 185 ? 36.172 37.963 -9.881 1.00 13.15 1072 SER A C 1
ATOM 1498 O O . SER A 1 185 ? 35.530 37.256 -10.677 1.00 18.17 1072 SER A O 1
ATOM 1501 N N . LEU A 1 186 ? 35.602 39.002 -9.274 1.00 14.02 1073 LEU A N 1
ATOM 1502 C CA . LEU A 1 186 ? 34.339 39.526 -9.738 1.00 13.34 1073 LEU A CA 1
ATOM 1503 C C . LEU A 1 186 ? 34.607 40.317 -11.004 1.00 17.39 1073 LEU A C 1
ATOM 1504 O O . LEU A 1 186 ? 35.688 40.920 -11.162 1.00 22.44 1073 LEU A O 1
ATOM 1509 N N . SER A 1 187 ? 33.614 40.358 -11.876 1.00 14.25 1074 SER A N 1
ATOM 1510 C CA . SER A 1 187 ? 33.832 41.217 -13.017 1.00 17.09 1074 SER A CA 1
ATOM 1511 C C . SER A 1 187 ? 33.753 42.701 -12.650 1.00 17.21 1074 SER A C 1
ATOM 1512 O O . SER A 1 187 ? 33.318 43.089 -11.557 1.00 14.99 1074 SER A O 1
ATOM 1515 N N . ALA A 1 188 ? 34.219 43.595 -13.517 1.00 15.26 1075 ALA A N 1
ATOM 1516 C CA . ALA A 1 188 ? 34.119 45.025 -13.266 1.00 14.40 1075 ALA A CA 1
ATOM 1517 C C . ALA A 1 188 ? 32.688 45.496 -13.045 1.00 15.32 1075 ALA A C 1
ATOM 1518 O O . ALA A 1 188 ? 32.407 46.333 -12.173 1.00 15.36 1075 ALA A O 1
ATOM 1520 N N . GLU A 1 189 ? 31.763 44.890 -13.823 1.00 18.00 1076 GLU A N 1
ATOM 1521 C CA . GLU A 1 189 ? 30.365 45.268 -13.696 1.00 16.98 1076 GLU A CA 1
ATOM 1522 C C . GLU A 1 189 ? 29.825 44.774 -12.337 1.00 15.41 1076 GLU A C 1
ATOM 1523 O O . GLU A 1 189 ? 29.065 45.503 -11.656 1.00 17.29 1076 GLU A O 1
ATOM 1529 N N . ASP A 1 190 ? 30.256 43.578 -11.929 1.00 13.70 1077 ASP A N 1
ATOM 1530 C CA . ASP 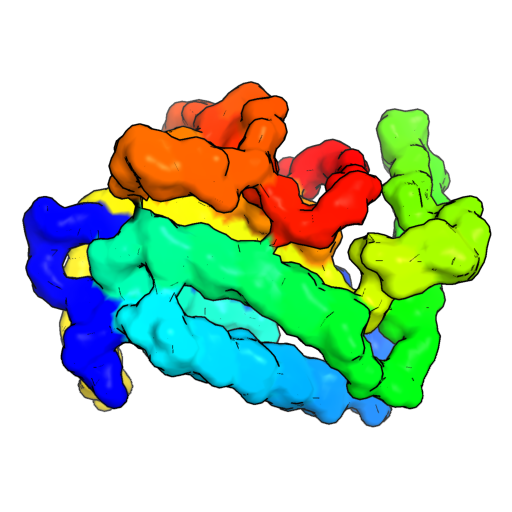A 1 190 ? 29.850 42.997 -10.604 1.00 16.18 1077 ASP A CA 1
ATOM 1531 C C . ASP A 1 190 ? 30.375 43.975 -9.513 1.00 14.52 1077 ASP A C 1
ATOM 1532 O O . ASP A 1 190 ? 29.668 44.263 -8.539 1.00 12.38 1077 ASP A O 1
ATOM 1537 N N . ARG A 1 191 ? 31.618 44.460 -9.615 0.50 16.57 1078 ARG A N 1
ATOM 1538 C CA . ARG A 1 191 ? 32.126 45.336 -8.585 1.00 7.79 1078 ARG A CA 1
ATOM 1539 C C . ARG A 1 191 ? 31.356 46.634 -8.448 1.00 12.00 1078 ARG A C 1
ATOM 1540 O O . ARG A 1 191 ? 31.392 47.288 -7.397 1.00 12.38 1078 ARG A O 1
ATOM 1548 N N . LYS A 1 192 ? 30.752 47.132 -9.543 1.00 11.60 1079 LYS A N 1
ATOM 1549 C CA . LYS A 1 192 ? 29.972 48.336 -9.434 1.00 11.03 1079 LYS A CA 1
ATOM 1550 C C . LYS A 1 192 ? 28.718 48.153 -8.622 1.00 10.92 1079 LYS A C 1
ATOM 1551 O O . LYS A 1 192 ? 28.146 49.164 -8.179 1.00 16.25 1079 LYS A O 1
ATOM 1557 N N . GLN A 1 193 ? 28.307 46.909 -8.445 1.00 13.08 1080 GLN A N 1
ATOM 1558 C CA . GLN A 1 193 ? 27.105 46.634 -7.668 1.00 13.75 1080 GLN A CA 1
ATOM 1559 C C . GLN A 1 193 ? 27.335 46.388 -6.219 1.00 14.14 1080 GLN A C 1
ATOM 1560 O O . GLN A 1 193 ? 26.388 46.078 -5.485 1.00 15.38 1080 GLN A O 1
ATOM 1566 N N . ILE A 1 194 ? 28.580 46.427 -5.755 1.00 12.69 1081 ILE A N 1
ATOM 1567 C CA . ILE A 1 194 ? 28.821 46.212 -4.335 1.00 12.64 1081 ILE A CA 1
ATOM 1568 C C . ILE A 1 194 ? 29.588 47.414 -3.810 1.00 13.85 1081 ILE A C 1
ATOM 1569 O O . ILE A 1 194 ? 30.215 48.156 -4.583 1.00 13.56 1081 ILE A O 1
ATOM 1574 N N . ASP A 1 195 ? 29.659 47.506 -2.481 1.00 13.17 1082 ASP A N 1
ATOM 1575 C CA . ASP A 1 195 ? 30.256 48.539 -1.719 1.00 13.16 1082 ASP A CA 1
ATOM 1576 C C . ASP A 1 195 ? 31.289 47.896 -0.777 1.00 12.99 1082 ASP A C 1
ATOM 1577 O O . ASP A 1 195 ? 30.866 47.116 0.083 1.00 13.22 1082 ASP A O 1
ATOM 1582 N N . VAL A 1 196 ? 32.571 48.104 -1.043 1.00 13.05 1083 VAL A N 1
ATOM 1583 C CA . VAL A 1 196 ? 33.644 47.584 -0.153 1.00 11.82 1083 VAL A CA 1
ATOM 1584 C C . VAL A 1 196 ? 34.485 48.685 0.500 1.00 15.53 1083 VAL A C 1
ATOM 1585 O O . VAL A 1 196 ? 34.611 49.813 -0.027 1.00 18.32 1083 VAL A O 1
ATOM 1589 N N . THR A 1 197 ? 35.082 48.354 1.629 1.00 11.73 1084 THR A N 1
ATOM 1590 C CA . THR A 1 197 ? 36.014 49.242 2.322 1.00 11.77 1084 THR A CA 1
ATOM 1591 C C . THR A 1 197 ? 37.318 48.482 2.473 1.00 13.33 1084 THR A C 1
ATOM 1592 O O . THR A 1 197 ? 37.338 47.323 2.968 1.00 12.42 1084 THR A O 1
ATOM 1596 N N . ALA A 1 198 ? 38.423 49.027 1.927 1.00 13.63 1085 ALA A N 1
ATOM 1597 C CA . ALA A 1 198 ? 39.711 48.383 2.106 1.00 12.82 1085 ALA A CA 1
ATOM 1598 C C . ALA A 1 198 ? 40.164 48.397 3.540 1.00 13.93 1085 ALA A C 1
ATOM 1599 O O . ALA A 1 198 ? 40.130 49.432 4.196 1.00 15.60 1085 ALA A O 1
ATOM 1601 N N . LEU A 1 199 ? 40.671 47.255 4.007 1.00 15.07 1086 LEU A N 1
ATOM 1602 C CA . LEU A 1 199 ? 41.172 47.187 5.338 1.00 14.90 1086 LEU A CA 1
ATOM 1603 C C . LEU A 1 199 ? 42.713 46.985 5.303 1.00 19.46 1086 LEU A C 1
ATOM 1604 O O . LEU A 1 199 ? 43.283 46.766 6.361 1.00 30.47 1086 LEU A O 1
ATOM 1609 N N . GLY A 1 200 ? 43.366 47.106 4.156 1.00 20.74 1087 GLY A N 1
ATOM 1610 C CA . GLY A 1 200 ? 44.850 46.972 4.084 1.00 32.08 1087 GLY A CA 1
ATOM 1611 C C . GLY A 1 200 ? 45.369 45.549 3.871 1.00 38.42 1087 GLY A C 1
ATOM 1612 O O . GLY A 1 200 ? 44.847 44.821 3.018 1.00 35.19 1087 GLY A O 1
ATOM 1613 N N . ASP A 1 201 ? 46.276 45.096 4.740 1.00 23.31 1088 ASP A N 1
ATOM 1614 C CA . ASP A 1 201 ? 46.785 43.687 4.737 1.00 23.58 1088 ASP A CA 1
ATOM 1615 C C . ASP A 1 201 ? 46.889 43.186 6.146 1.00 27.39 1088 ASP A C 1
ATOM 1616 O O . ASP A 1 201 ? 47.323 43.903 7.044 1.00 33.98 1088 ASP A O 1
ATOM 1621 N N . VAL A 1 202 ? 46.550 41.920 6.326 1.00 20.94 1089 VAL A N 1
ATOM 1622 C CA . VAL A 1 202 ? 46.512 41.273 7.612 1.00 24.77 1089 VAL A CA 1
ATOM 1623 C C . VAL A 1 202 ? 47.382 40.015 7.602 1.00 18.97 1089 VAL A C 1
ATOM 1624 O O . VAL A 1 202 ? 47.294 39.171 6.689 1.00 17.59 1089 VAL A O 1
ATOM 1628 N N . ALA A 1 203 ? 48.313 39.924 8.567 1.00 20.60 1090 ALA A N 1
ATOM 1629 C CA . ALA A 1 203 ? 49.091 38.710 8.689 1.00 20.39 1090 ALA A CA 1
ATOM 1630 C C . ALA A 1 203 ? 48.192 37.667 9.341 1.00 24.14 1090 ALA A C 1
ATOM 1631 O O . ALA A 1 203 ? 47.661 37.912 10.398 1.00 31.43 1090 ALA A O 1
ATOM 1633 N N . LEU A 1 204 ? 48.048 36.533 8.675 1.00 19.56 1091 LEU A N 1
ATOM 1634 C CA . LEU A 1 204 ? 47.222 35.403 9.115 1.00 26.19 1091 LEU A CA 1
ATOM 1635 C C . LEU A 1 204 ? 48.139 34.242 9.510 1.00 29.10 1091 LEU A C 1
ATOM 1636 O O . LEU A 1 204 ? 49.036 33.838 8.760 1.00 26.58 1091 LEU A O 1
ATOM 1641 N N . ARG A 1 205 ? 47.822 33.616 10.644 1.00 41.57 1092 ARG A N 1
ATOM 1642 C CA . ARG A 1 205 ? 48.601 32.475 11.101 1.00 38.15 1092 ARG A CA 1
ATOM 1643 C C . ARG A 1 205 ? 48.557 31.352 10.076 1.00 30.20 1092 ARG A C 1
ATOM 1644 O O . ARG A 1 205 ? 47.518 31.059 9.507 1.00 35.28 1092 ARG A O 1
ATOM 1652 N N . GLY A 1 206 ? 49.716 30.772 9.787 1.00 41.02 1093 GLY A N 1
ATOM 1653 C CA . GLY A 1 206 ? 49.752 29.676 8.837 1.00 37.95 1093 GLY A CA 1
ATOM 1654 C C . GLY A 1 206 ? 49.966 30.090 7.409 1.00 47.84 1093 GLY A C 1
ATOM 1655 O O . GLY A 1 206 ? 50.564 29.343 6.636 1.00 48.64 1093 GLY A O 1
ATOM 1656 N N . VAL A 1 207 ? 49.528 31.304 7.073 1.00 39.05 1094 VAL A N 1
ATOM 1657 C CA . VAL A 1 207 ? 49.643 31.821 5.707 1.00 26.16 1094 VAL A CA 1
ATOM 1658 C C . VAL A 1 207 ? 50.920 32.663 5.633 1.00 28.11 1094 VAL A C 1
ATOM 1659 O O . VAL A 1 207 ? 51.084 33.614 6.408 1.00 30.55 1094 VAL A O 1
ATOM 1663 N N . SER A 1 208 ? 51.781 32.326 4.671 1.00 32.32 1095 SER A N 1
ATOM 1664 C CA . SER A 1 208 ? 53.069 32.982 4.490 1.00 36.46 1095 SER A CA 1
ATOM 1665 C C . SER A 1 208 ? 53.088 34.528 4.373 1.00 29.92 1095 SER A C 1
ATOM 1666 O O . SER A 1 208 ? 53.699 35.268 5.175 1.00 29.15 1095 SER A O 1
ATOM 1669 N N . ASP A 1 209 ? 52.315 35.010 3.418 1.00 22.81 1096 ASP A N 1
ATOM 1670 C CA . ASP A 1 209 ? 52.281 36.439 3.129 1.00 21.29 1096 ASP A CA 1
ATOM 1671 C C . ASP A 1 209 ? 51.001 37.131 3.640 1.00 16.05 1096 ASP A C 1
ATOM 1672 O O . ASP A 1 209 ? 49.932 36.508 3.673 1.00 21.16 1096 ASP A O 1
ATOM 1677 N N . PRO A 1 210 ? 51.094 38.372 4.081 1.00 13.48 1097 PRO A N 1
ATOM 1678 C CA . PRO A 1 210 ? 49.896 39.084 4.578 1.00 10.58 1097 PRO A CA 1
ATOM 1679 C C . PRO A 1 210 ? 48.879 39.182 3.457 1.00 16.23 1097 PRO A C 1
ATOM 1680 O O . PRO A 1 210 ? 49.236 39.289 2.269 1.00 17.23 1097 PRO A O 1
ATOM 1684 N N . VAL A 1 211 ? 47.617 39.171 3.889 1.00 14.00 1098 VAL A N 1
ATOM 1685 C CA . VAL A 1 211 ? 46.501 39.139 2.956 1.00 10.43 1098 VAL A CA 1
ATOM 1686 C C . VAL A 1 211 ? 45.757 40.469 2.988 1.00 12.09 1098 VAL A C 1
ATOM 1687 O O . VAL A 1 211 ? 45.344 40.920 4.039 1.00 14.82 1098 VAL A O 1
ATOM 1691 N N . LYS A 1 212 ? 45.539 41.046 1.796 1.00 16.24 1099 LYS A N 1
ATOM 1692 C CA . LYS A 1 212 ? 44.830 42.328 1.685 1.00 17.52 1099 LYS A CA 1
ATOM 1693 C C . LYS A 1 212 ? 43.319 41.970 1.797 1.00 15.03 1099 LYS A C 1
ATOM 1694 O O . LYS A 1 212 ? 42.863 41.133 0.984 1.00 17.61 1099 LYS A O 1
ATOM 1700 N N . MET A 1 213 ? 42.656 42.558 2.787 1.00 16.99 1100 MET A N 1
ATOM 1701 C CA . MET A 1 213 ? 41.262 42.303 3.117 1.00 18.23 1100 MET A CA 1
ATOM 1702 C C . MET A 1 213 ? 40.361 43.424 2.714 1.00 14.36 1100 MET A C 1
ATOM 1703 O O . MET A 1 213 ? 40.746 44.609 2.786 1.00 14.20 1100 MET A O 1
ATOM 1708 N N . TYR A 1 214 ? 39.147 43.075 2.275 1.00 9.98 1101 TYR A N 1
ATOM 1709 C CA . TYR A 1 214 ? 38.151 44.030 1.938 1.00 11.16 1101 TYR A CA 1
ATOM 1710 C C . TYR A 1 214 ? 36.903 43.716 2.746 1.00 10.84 1101 TYR A C 1
ATOM 1711 O O . TYR A 1 214 ? 36.459 42.569 2.772 1.00 14.21 1101 TYR A O 1
ATOM 1720 N N . GLN A 1 215 ? 36.324 44.749 3.316 1.00 8.97 1102 GLN A N 1
ATOM 1721 C CA . GLN A 1 215 ? 35.065 44.602 4.057 1.00 8.38 1102 GLN A CA 1
ATOM 1722 C C . GLN A 1 215 ? 33.955 44.819 3.073 1.00 8.60 1102 GLN A C 1
ATOM 1723 O O . GLN A 1 215 ? 33.865 45.898 2.444 1.00 10.46 1102 GLN A O 1
ATOM 1729 N N . LEU A 1 216 ? 33.053 43.845 2.986 1.00 8.22 1103 LEU A N 1
ATOM 1730 C CA . LEU A 1 216 ? 31.842 44.031 2.137 1.00 7.11 1103 LEU A CA 1
ATOM 1731 C C . LEU A 1 216 ? 30.827 44.735 2.946 1.00 10.13 1103 LEU A C 1
ATOM 1732 O O . LEU A 1 216 ? 30.336 44.168 3.963 1.00 9.84 1103 LEU A O 1
ATOM 1737 N N . ASN A 1 217 ? 30.339 45.884 2.485 1.00 9.48 1104 ASN A N 1
ATOM 1738 C CA . ASN A 1 217 ? 29.393 46.627 3.292 1.00 8.98 1104 ASN A CA 1
ATOM 1739 C C . ASN A 1 217 ? 28.030 46.076 2.872 1.00 12.60 1104 ASN A C 1
ATOM 1740 O O . ASN A 1 217 ? 27.669 46.127 1.701 1.00 20.40 1104 ASN A O 1
ATOM 1745 N N . THR A 1 218 ? 27.276 45.566 3.834 1.00 10.79 1105 THR A N 1
ATOM 1746 C CA . THR A 1 218 ? 25.989 44.856 3.622 1.00 12.50 1105 THR A CA 1
ATOM 1747 C C . THR A 1 218 ? 24.895 45.750 4.229 1.00 17.90 1105 THR A C 1
ATOM 1748 O O . THR A 1 218 ? 24.171 46.467 3.526 1.00 14.82 1105 THR A O 1
ATOM 1752 N N . VAL A 1 219 ? 24.720 45.622 5.544 1.00 16.89 1106 VAL A N 1
ATOM 1753 C CA . VAL A 1 219 ? 23.794 46.511 6.285 1.00 20.45 1106 VAL A CA 1
ATOM 1754 C C . VAL A 1 219 ? 24.427 47.900 6.259 1.00 15.03 1106 VAL A C 1
ATOM 1755 O O . VAL A 1 219 ? 25.518 48.216 6.777 1.00 18.36 1106 VAL A O 1
ATOM 1759 N N . PRO A 1 220 ? 23.720 48.839 5.667 1.00 19.23 1107 PRO A N 1
ATOM 1760 C CA . PRO A 1 220 ? 24.308 50.176 5.591 1.00 13.53 1107 PRO A CA 1
ATOM 1761 C C . PRO A 1 220 ? 24.602 50.883 6.980 1.00 20.77 1107 PRO A C 1
ATOM 1762 O O . PRO A 1 220 ? 23.797 50.773 7.872 1.00 20.33 1107 PRO A O 1
ATOM 1766 N N . SER A 1 221 ? 25.753 51.531 7.125 1.00 17.35 1108 SER A N 1
ATOM 1767 C CA . SER A 1 221 ? 26.237 52.228 8.324 1.00 15.53 1108 SER A CA 1
ATOM 1768 C C . SER A 1 221 ? 26.673 51.342 9.523 1.00 12.56 1108 SER A C 1
ATOM 1769 O O . SER A 1 221 ? 26.921 51.825 10.608 1.00 16.75 1108 SER A O 1
ATOM 1772 N N . ARG A 1 222 ? 26.715 50.041 9.288 1.00 11.93 1109 ARG A N 1
ATOM 1773 C CA . ARG A 1 222 ? 27.201 49.198 10.324 1.00 10.94 1109 ARG A CA 1
ATOM 1774 C C . ARG A 1 222 ? 28.726 49.337 10.368 1.00 14.43 1109 ARG A C 1
ATOM 1775 O O . ARG A 1 222 ? 29.414 49.188 9.308 1.00 16.49 1109 ARG A O 1
ATOM 1783 N N . ASN A 1 223 ? 29.277 49.578 11.562 1.00 10.46 1110 ASN A N 1
ATOM 1784 C CA . ASN A 1 223 ? 30.704 49.698 11.811 1.00 10.33 1110 ASN A CA 1
ATOM 1785 C C . ASN A 1 223 ? 31.202 48.684 12.826 1.00 8.80 1110 ASN A C 1
ATOM 1786 O O . ASN A 1 223 ? 30.387 48.068 13.574 1.00 10.82 1110 ASN A O 1
ATOM 1791 N N . PHE A 1 224 ? 32.524 48.458 12.834 1.00 10.87 1111 PHE A N 1
ATOM 1792 C CA . PHE A 1 224 ? 33.093 47.399 13.599 1.00 10.47 1111 PHE A CA 1
ATOM 1793 C C . PHE A 1 224 ? 34.365 47.831 14.306 1.00 11.64 1111 PHE A C 1
ATOM 1794 O O . PHE A 1 224 ? 35.026 48.800 13.971 1.00 18.24 1111 PHE A O 1
ATOM 1802 N N . ALA A 1 225 ? 34.681 47.035 15.293 1.00 11.43 1112 ALA A N 1
ATOM 1803 C CA . ALA A 1 225 ? 35.958 47.168 15.980 1.00 13.08 1112 ALA A CA 1
ATOM 1804 C C . ALA A 1 225 ? 37.077 46.636 15.070 1.00 12.46 1112 ALA A C 1
ATOM 1805 O O . ALA A 1 225 ? 36.848 46.120 14.000 1.00 12.37 1112 ALA A O 1
ATOM 1807 N N . ALA A 1 226 ? 38.302 46.634 15.577 1.00 12.81 1113 ALA A N 1
ATOM 1808 C CA . ALA A 1 226 ? 39.399 46.086 14.857 1.00 12.32 1113 ALA A CA 1
ATOM 1809 C C . ALA A 1 226 ? 39.158 44.611 14.583 1.00 10.93 1113 ALA A C 1
ATOM 1810 O O . ALA A 1 226 ? 38.391 43.867 15.272 1.00 13.04 1113 ALA A O 1
ATOM 1812 N N . LEU A 1 227 ? 39.896 44.119 13.590 1.00 12.31 1114 LEU A N 1
ATOM 1813 C CA . LEU A 1 227 ? 39.844 42.691 13.241 1.00 13.18 1114 LEU A CA 1
ATOM 1814 C C . LEU A 1 227 ? 40.298 41.854 14.453 1.00 15.45 1114 LEU A C 1
ATOM 1815 O O . LEU A 1 227 ? 41.114 42.317 15.287 1.00 17.35 1114 LEU A O 1
ATOM 1820 N N . ARG A 1 228 ? 39.770 40.635 14.561 1.00 14.86 1115 ARG A N 1
ATOM 1821 C CA . ARG A 1 228 ? 40.103 39.793 15.700 1.00 16.61 1115 ARG A CA 1
ATOM 1822 C C . ARG A 1 228 ? 41.320 38.942 15.344 1.00 22.82 1115 ARG A C 1
ATOM 1823 O O . ARG A 1 228 ? 41.210 37.772 15.100 1.00 25.70 1115 ARG A O 1
ATOM 1831 N N . LEU A 1 229 ? 42.498 39.519 15.483 1.00 27.39 1116 LEU A N 1
ATOM 1832 C CA . LEU A 1 229 ? 43.711 38.791 15.139 1.00 38.76 1116 LEU A CA 1
ATOM 1833 C C . LEU A 1 229 ? 43.901 37.583 16.062 1.00 45.55 1116 LEU A C 1
ATOM 1834 O O . LEU A 1 229 ? 44.535 36.593 15.677 1.00 47.50 1116 LEU A O 1
ATOM 1839 N N . ASP A 1 230 ? 43.297 37.656 17.247 1.00 48.03 1117 ASP A N 1
ATOM 1840 C CA . ASP A 1 230 ? 43.270 36.548 18.195 1.00 59.06 1117 ASP A CA 1
ATOM 1841 C C . ASP A 1 230 ? 42.067 35.735 17.632 1.00 64.05 1117 ASP A C 1
ATOM 1842 O O . ASP A 1 230 ? 40.914 36.183 17.680 1.00 67.80 1117 ASP A O 1
ATOM 1847 N N . ARG A 1 231 ? 42.327 34.519 17.151 1.00 66.61 1118 ARG A N 1
ATOM 1848 C CA . ARG A 1 231 ? 41.310 33.693 16.453 1.00 68.20 1118 ARG A CA 1
ATOM 1849 C C . ARG A 1 231 ? 40.551 32.482 17.031 1.00 68.77 1118 ARG A C 1
ATOM 1850 O O . ARG A 1 231 ? 40.192 32.413 18.209 1.00 70.57 1118 ARG A O 1
ATOM 1858 N N . GLU A 1 232 ? 40.360 31.530 16.107 1.00 74.62 1119 GLU A N 1
ATOM 1859 C CA . GLU A 1 232 ? 39.689 30.208 16.157 1.00 71.44 1119 GLU A CA 1
ATOM 1860 C C . GLU A 1 232 ? 39.623 30.056 14.639 1.00 68.30 1119 GLU A C 1
ATOM 1861 O O . GLU A 1 232 ? 39.429 31.056 13.978 1.00 70.28 1119 GLU A O 1
ATOM 1867 N N . TYR A 1 233 ? 39.816 28.885 14.056 1.00 69.56 1120 TYR A N 1
ATOM 1868 C CA . TYR A 1 233 ? 39.651 28.770 12.592 1.00 66.82 1120 TYR A CA 1
ATOM 1869 C C . TYR A 1 233 ? 39.131 27.360 12.336 1.00 69.41 1120 TYR A C 1
ATOM 1870 O O . TYR A 1 233 ? 39.473 26.441 13.082 1.00 60.86 1120 TYR A O 1
ATOM 1879 N N . PHE A 1 234 ? 38.257 27.210 11.333 1.00 67.32 1121 PHE A N 1
ATOM 1880 C CA . PHE A 1 234 ? 37.576 25.939 10.995 1.00 68.14 1121 PHE A CA 1
ATOM 1881 C C . PHE A 1 234 ? 38.024 24.555 11.513 1.00 68.72 1121 PHE A C 1
ATOM 1882 O O . PHE A 1 234 ? 37.430 24.046 12.458 1.00 71.84 1121 PHE A O 1
ATOM 1890 N N . ASP A 1 235 ? 39.001 23.910 10.883 1.00 72.82 1122 ASP A N 1
ATOM 1891 C CA . ASP A 1 235 ? 39.446 22.586 11.359 1.00 73.64 1122 ASP A CA 1
ATOM 1892 C C . ASP A 1 235 ? 40.779 22.141 10.760 1.00 74.17 1122 ASP A C 1
ATOM 1893 O O . ASP A 1 235 ? 41.126 20.960 10.973 1.00 75.01 1122 ASP A O 1
#

Solvent-accessible surface area: 11454 Å² total; per-residue (Å²): 122,51,94,69,0,7,78,79,80,103,79,72,0,2,0,0,6,0,16,3,13,27,23,122,37,0,106,83,60,29,76,134,61,0,68,108,9,16,45,6,0,29,154,29,0,111,69,5,13,31,160,41,142,3,22,52,22,71,38,87,67,16,17,0,5,0,0,2,118,44,32,46,12,0,1,55,0,0,42,57,0,5,37,34,6,22,131,54,121,28,70,36,112,27,2,6,62,8,3,45,96,51,6,77,128,72,34,148,72,84,132,158,25,106,21,40,1,15,134,50,82,98,117,60,10,72,155,17,8,43,0,5,17,2,13,0,0,0,13,7,15,110,12,63,34,127,96,50,115,140,90,162,14,44,8,5,68,47,196,9,13,41,37,0,4,40,0,3,1,0,0,17,4,2,3,0,0,0,0,80,41,1,42,105,50,4,58,64,116,32,44,163,129,23,89,39,61,67,61,38,83,13,78,6,181,75,30,95,96,72,9,106,0,41,16,4,33,17,4,100,88,18,104,46,28,67,33,73,100,136,55,70,76,46,117

Organism: Trypanosoma brucei brucei (NCBI:txid5702)